Protein AF-A0A953LEK8-F1 (afdb_monomer_lite)

Organism: Symbiobacterium thermophilum (NCBI:txid2734)

InterPro domains:
  IPR005331 Sulfotransferase [PF03567] (17-207)
  IPR018011 Carbohydrate sulfotransferase 8-10 [PTHR12137] (43-211)
  IPR027417 P-loop containing nucleoside triphosphate hydrolase [G3DSA:3.40.50.300] (16-239)
  IPR029063 S-adenosyl-L-methionine-dependent methyltransferase superfamily [SSF53335] (247-325)
  IPR054601 C2185-like, N-terminal [PF22674] (252-333)

Radius of gyration: 21.5 Å; chains: 1; bounding box: 56×48×61 Å

pLDDT: mean 81.31, std 17.83, range [26.91, 98.38]

Sequence (347 aa):
MVIKMEKSVYRNDEFFKHKIIFIHVPKVAGRAMLKSLNIEEVGHNHLFIYELEDRRKFQEFFKIGFVRNPWDRLVSAFFYLKSGGMKNKYDLYIQDKLSSFNSFTEFVYCLGSNKQFRKEMIKEIHFKPQYLWMMNSNGEIEMDYIGYFENLEEGFKILKEKLKKPNAELIKFNQSEHKPFWEYYDKKMVDIVREIYATDIELFKYEFPANNKFIKDISKQNKDIEVNYKKLNVAENFINEFLMQSIQERPIYIWGTGIGGKVTFNLLRNKSVKILGFIDNDSNKWGSLFCGYKVFPPRILKNYYNTKPYVIIGSMYYEEISIQLKNLGLNEKEDYCVNFLFIGNVL

Structure (mmCIF, N/CA/C/O backbone):
data_AF-A0A953LEK8-F1
#
_entry.id   AF-A0A953LEK8-F1
#
loop_
_atom_site.group_PDB
_atom_site.id
_atom_site.type_symbol
_atom_site.label_atom_id
_atom_site.label_alt_id
_atom_site.label_comp_id
_atom_site.label_asym_id
_atom_site.label_entity_id
_atom_site.label_seq_id
_atom_site.pdbx_PDB_ins_code
_atom_site.Cartn_x
_atom_site.Cartn_y
_atom_site.Cartn_z
_atom_site.occupancy
_atom_site.B_iso_or_equiv
_atom_site.auth_seq_id
_atom_site.auth_comp_id
_atom_site.auth_asym_id
_atom_site.auth_atom_id
_atom_site.pdbx_PDB_model_num
ATOM 1 N N . MET A 1 1 ? -26.578 -5.318 -5.380 1.00 33.47 1 MET A N 1
ATOM 2 C CA . MET A 1 1 ? -26.126 -4.063 -6.015 1.00 33.47 1 MET A CA 1
ATOM 3 C C . MET A 1 1 ? -25.139 -4.446 -7.108 1.00 33.47 1 MET A C 1
ATOM 5 O O . MET A 1 1 ? -24.085 -4.975 -6.786 1.00 33.47 1 MET A O 1
ATOM 9 N N . VAL A 1 2 ? -25.526 -4.318 -8.379 1.00 29.89 2 VAL A N 1
ATOM 10 C CA . VAL A 1 2 ? -24.670 -4.669 -9.524 1.00 29.89 2 VAL A CA 1
ATOM 11 C C . VAL A 1 2 ? -23.592 -3.592 -9.630 1.00 29.89 2 VAL A C 1
ATOM 13 O O . VAL A 1 2 ? -23.879 -2.464 -10.024 1.00 29.89 2 VAL A O 1
ATOM 16 N N . ILE A 1 3 ? -22.367 -3.898 -9.205 1.00 38.44 3 ILE A N 1
ATOM 17 C CA . ILE A 1 3 ? -21.219 -3.029 -9.477 1.00 38.44 3 ILE A CA 1
ATOM 18 C C . ILE A 1 3 ? -21.043 -3.046 -10.999 1.00 38.44 3 ILE A C 1
ATOM 20 O O . ILE A 1 3 ? -20.804 -4.104 -11.577 1.00 38.44 3 ILE A O 1
ATOM 24 N N . LYS A 1 4 ?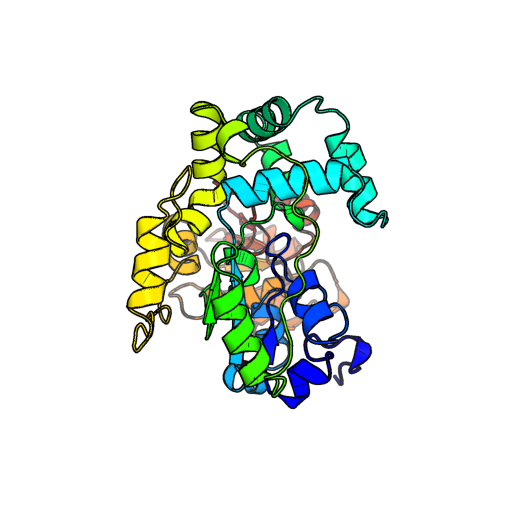 -21.221 -1.897 -11.667 1.00 41.97 4 LYS A N 1
ATOM 25 C CA . LYS A 1 4 ? -20.870 -1.756 -13.090 1.00 41.97 4 LYS A CA 1
ATOM 26 C C . LYS A 1 4 ? -19.421 -2.223 -13.272 1.00 41.97 4 LYS A C 1
ATOM 28 O O . LYS A 1 4 ? -18.557 -1.744 -12.537 1.00 41.97 4 LYS A O 1
ATOM 33 N N . MET A 1 5 ? -19.161 -3.113 -14.238 1.00 54.72 5 MET A N 1
ATOM 34 C CA . MET A 1 5 ? -17.825 -3.682 -14.505 1.00 54.72 5 MET A CA 1
ATOM 35 C C . MET A 1 5 ? -16.719 -2.616 -14.569 1.00 54.72 5 MET A C 1
ATOM 37 O O . MET A 1 5 ? -15.630 -2.856 -14.071 1.00 54.72 5 MET A O 1
ATOM 41 N N . GLU A 1 6 ? -17.011 -1.404 -15.047 1.00 53.91 6 GLU A N 1
ATOM 42 C CA . GLU A 1 6 ? -16.066 -0.273 -15.104 1.00 53.91 6 GLU A CA 1
ATOM 43 C C . GLU A 1 6 ? -15.413 0.098 -13.752 1.00 53.91 6 GLU A C 1
ATOM 45 O O . GLU A 1 6 ? -14.285 0.605 -13.717 1.00 53.91 6 GLU A O 1
ATOM 50 N N . LYS A 1 7 ? -16.099 -0.159 -12.627 1.00 70.69 7 LYS A N 1
ATOM 51 C CA . LYS A 1 7 ? -15.627 0.151 -11.262 1.00 70.69 7 LYS A CA 1
ATOM 52 C C . LYS A 1 7 ? -15.137 -1.070 -10.477 1.00 70.69 7 LYS A C 1
ATOM 54 O O . LYS A 1 7 ? -14.686 -0.900 -9.349 1.00 70.69 7 LYS A O 1
ATOM 59 N N . SER A 1 8 ? -15.244 -2.270 -11.044 1.00 84.31 8 SER A N 1
ATOM 60 C CA . SER A 1 8 ? -14.821 -3.518 -10.401 1.00 84.31 8 SER A CA 1
ATOM 61 C C . SER A 1 8 ? -13.296 -3.611 -10.325 1.00 84.31 8 SER A C 1
ATOM 63 O O . SER A 1 8 ? -12.603 -3.216 -11.267 1.00 84.31 8 SER A O 1
ATOM 65 N N . VAL A 1 9 ? -12.746 -4.191 -9.253 1.00 85.62 9 VAL A N 1
ATOM 66 C CA . VAL A 1 9 ? -11.312 -4.540 -9.236 1.00 85.62 9 VAL A CA 1
ATOM 67 C C . VAL A 1 9 ? -10.969 -5.702 -10.174 1.00 85.62 9 VAL A C 1
ATOM 69 O O . VAL A 1 9 ? -9.821 -5.832 -10.587 1.00 85.62 9 VAL A O 1
ATOM 72 N N . TYR A 1 10 ? -11.963 -6.481 -10.604 1.00 91.50 10 TYR A N 1
ATOM 73 C CA . TYR A 1 10 ? -11.830 -7.569 -11.580 1.00 91.50 10 TYR A CA 1
ATOM 74 C C . TYR A 1 10 ? -12.023 -7.116 -13.041 1.00 91.50 10 TYR A C 1
ATOM 76 O O . TYR A 1 10 ? -12.210 -7.950 -13.920 1.00 91.50 10 TYR A O 1
ATOM 84 N N . ARG A 1 11 ? -11.994 -5.807 -13.317 1.00 88.06 11 ARG A N 1
ATOM 85 C CA . ARG A 1 11 ? -12.318 -5.229 -14.636 1.00 88.06 11 ARG A CA 1
ATOM 86 C C . ARG A 1 11 ? -11.305 -5.475 -15.759 1.00 88.06 11 ARG A C 1
ATOM 88 O O . ARG A 1 11 ? -11.597 -5.139 -16.895 1.00 88.06 11 ARG A O 1
ATOM 95 N N . ASN A 1 12 ? -10.097 -5.954 -15.456 1.00 93.06 12 ASN A N 1
ATOM 96 C CA . ASN A 1 12 ? -9.096 -6.210 -16.492 1.00 93.06 12 ASN A CA 1
ATOM 97 C C . ASN A 1 12 ? -9.404 -7.544 -17.184 1.00 93.06 12 ASN A C 1
ATOM 99 O O . ASN A 1 12 ? -9.275 -8.599 -16.561 1.00 93.06 12 ASN A O 1
ATOM 103 N N . ASP A 1 13 ? -9.782 -7.486 -18.460 1.00 92.31 13 ASP A N 1
ATOM 104 C CA . ASP A 1 13 ? -10.269 -8.648 -19.210 1.00 92.31 13 ASP A CA 1
ATOM 105 C C . ASP A 1 13 ? -9.246 -9.785 -19.297 1.00 92.31 13 ASP A C 1
ATOM 107 O O . ASP A 1 13 ? -9.599 -10.950 -19.116 1.00 92.31 13 ASP A O 1
ATOM 111 N N . GLU A 1 14 ? -7.967 -9.468 -19.517 1.00 95.44 14 GLU A N 1
ATOM 112 C CA . GLU A 1 14 ? -6.912 -10.480 -19.643 1.00 95.44 14 GLU A CA 1
ATOM 113 C C . GLU A 1 14 ? -6.687 -11.227 -18.325 1.00 95.44 14 GLU A C 1
ATOM 115 O O . GLU A 1 14 ? -6.597 -12.459 -18.322 1.00 95.44 14 GLU A O 1
ATOM 120 N N . PHE A 1 15 ? -6.657 -10.513 -17.197 1.00 96.75 15 PHE A N 1
ATOM 121 C CA . PHE A 1 15 ? -6.557 -11.140 -15.880 1.00 96.75 15 PHE A CA 1
ATOM 122 C C . PHE A 1 15 ? -7.826 -11.902 -15.506 1.00 96.75 15 PHE A C 1
ATOM 124 O O . PHE A 1 15 ? -7.738 -13.032 -15.025 1.00 96.75 15 PHE A O 1
ATOM 131 N N . PHE A 1 16 ? -9.004 -11.342 -15.781 1.00 96.06 16 PHE A N 1
ATOM 132 C CA . PHE A 1 16 ? -10.275 -11.994 -15.484 1.00 96.06 16 PHE A CA 1
ATOM 133 C C . PHE A 1 16 ? -10.442 -13.306 -16.258 1.00 96.06 16 PHE A C 1
ATOM 135 O O . PHE A 1 16 ? -10.732 -14.347 -15.665 1.00 96.06 16 PHE A O 1
ATOM 142 N N . LYS A 1 17 ? -10.182 -13.279 -17.570 1.00 96.62 17 LYS A N 1
ATOM 143 C CA . LYS A 1 17 ? -10.248 -14.440 -18.469 1.00 96.62 17 LYS A CA 1
ATOM 144 C C . LYS A 1 17 ? -9.362 -15.594 -18.003 1.00 96.62 17 LYS A C 1
ATOM 146 O O . LYS A 1 17 ? -9.749 -16.754 -18.132 1.00 96.62 17 LYS A O 1
ATOM 151 N N . HIS A 1 18 ? -8.188 -15.280 -17.460 1.00 97.62 18 HIS A N 1
ATOM 152 C CA . HIS A 1 18 ? -7.230 -16.274 -16.972 1.00 97.62 18 HIS A CA 1
ATOM 153 C C . HIS A 1 18 ? -7.337 -16.539 -15.464 1.00 97.62 18 HIS A C 1
ATOM 155 O O . HIS A 1 18 ? -6.534 -17.305 -14.935 1.00 97.62 18 HIS A O 1
ATOM 161 N N . LYS A 1 19 ? -8.339 -15.958 -14.787 1.00 97.94 19 LYS A N 1
ATOM 162 C CA . LYS A 1 19 ? -8.571 -16.080 -13.340 1.00 97.94 19 LYS A CA 1
ATOM 163 C C . LYS A 1 19 ? -7.337 -15.690 -12.522 1.00 97.94 19 LYS A C 1
ATOM 165 O O . LYS A 1 19 ? -6.866 -16.455 -11.685 1.00 97.94 19 LYS A O 1
ATOM 170 N N . ILE A 1 20 ? -6.795 -14.507 -12.792 1.00 97.94 20 ILE A N 1
ATOM 171 C CA . ILE A 1 20 ? -5.605 -13.961 -12.135 1.00 97.94 20 ILE A CA 1
ATOM 172 C C . ILE A 1 20 ? -5.989 -12.716 -11.334 1.00 97.94 20 ILE A C 1
ATOM 174 O O . ILE A 1 20 ? -6.728 -11.857 -11.811 1.00 97.94 20 ILE A O 1
ATOM 178 N N . ILE A 1 21 ? -5.450 -12.595 -10.124 1.00 97.44 21 ILE A N 1
ATOM 179 C CA . ILE A 1 21 ? -5.388 -11.347 -9.363 1.00 97.44 21 ILE A CA 1
ATOM 180 C C . ILE A 1 21 ? -3.933 -10.883 -9.398 1.00 97.44 21 ILE A C 1
ATOM 182 O O . ILE A 1 21 ? -3.062 -11.508 -8.798 1.00 97.44 21 ILE A O 1
ATOM 186 N N . PHE A 1 22 ? -3.667 -9.788 -10.107 1.00 97.12 22 PHE A N 1
ATOM 187 C CA . PHE A 1 22 ? -2.345 -9.167 -10.146 1.00 97.12 22 PHE A CA 1
ATOM 188 C C . PHE A 1 22 ? -2.290 -7.986 -9.168 1.00 97.12 22 PHE A C 1
ATOM 190 O O . PHE A 1 22 ? -2.945 -6.960 -9.376 1.00 97.12 22 PHE A O 1
ATOM 197 N N . ILE A 1 23 ? -1.504 -8.120 -8.099 1.00 95.94 23 ILE A N 1
ATOM 198 C CA . ILE A 1 23 ? -1.273 -7.049 -7.123 1.00 95.94 23 ILE A CA 1
ATOM 199 C C . ILE A 1 23 ? -0.122 -6.170 -7.609 1.00 95.94 23 ILE A C 1
ATOM 201 O O . ILE A 1 23 ? 1.058 -6.502 -7.481 1.00 95.94 23 ILE A O 1
ATOM 205 N N . HIS A 1 24 ? -0.481 -5.019 -8.178 1.00 94.19 24 HIS A N 1
ATOM 206 C CA . HIS A 1 24 ? 0.471 -4.053 -8.714 1.00 94.19 24 HIS A CA 1
ATOM 207 C C . HIS A 1 24 ? 1.074 -3.198 -7.591 1.00 94.19 24 HIS A C 1
ATOM 209 O O . HIS A 1 24 ? 0.601 -2.094 -7.319 1.00 94.19 24 HIS A O 1
ATOM 215 N N . VAL A 1 25 ? 2.135 -3.682 -6.944 1.00 94.94 25 VAL A N 1
ATOM 216 C CA . VAL A 1 25 ? 2.905 -2.876 -5.983 1.00 94.94 25 VAL A CA 1
ATOM 217 C C . VAL A 1 25 ? 3.701 -1.793 -6.733 1.00 94.94 25 VAL A C 1
ATOM 219 O O . VAL A 1 25 ? 4.341 -2.085 -7.743 1.00 94.94 25 VAL A O 1
ATOM 222 N N . PRO A 1 26 ? 3.693 -0.523 -6.294 1.00 93.56 26 PRO A N 1
ATOM 223 C CA . PRO A 1 26 ? 4.496 0.522 -6.925 1.00 93.56 26 PRO A CA 1
ATOM 224 C C . PRO A 1 26 ? 6.003 0.241 -6.869 1.00 93.56 26 PRO A C 1
ATOM 226 O O . PRO A 1 26 ? 6.529 -0.217 -5.853 1.00 93.56 26 PRO A O 1
ATOM 229 N N . LYS A 1 27 ? 6.707 0.622 -7.947 1.00 93.44 27 LYS A N 1
ATOM 230 C CA . LYS A 1 27 ? 8.182 0.610 -8.076 1.00 93.44 27 LYS A CA 1
ATOM 231 C C . LYS A 1 27 ? 8.849 -0.775 -8.157 1.00 93.44 27 LYS A C 1
ATOM 233 O O . LYS A 1 27 ? 10.069 -0.861 -8.034 1.00 93.44 27 LYS A O 1
ATOM 238 N N . VAL A 1 28 ? 8.078 -1.812 -8.493 1.00 92.31 28 VAL A N 1
ATOM 239 C CA . VAL A 1 28 ? 8.550 -3.201 -8.713 1.00 92.31 28 VAL A CA 1
ATOM 240 C C . VAL A 1 28 ? 8.538 -3.627 -10.196 1.00 92.31 28 VAL A C 1
ATOM 242 O O . VAL A 1 28 ? 8.438 -4.802 -10.516 1.00 92.31 28 VAL A O 1
ATOM 245 N N . ALA A 1 29 ? 8.584 -2.666 -11.126 1.00 90.00 29 ALA A N 1
ATOM 246 C CA . ALA A 1 29 ? 8.485 -2.885 -12.581 1.00 90.00 29 ALA A CA 1
ATOM 247 C C . ALA A 1 29 ? 7.171 -3.514 -13.097 1.00 90.00 29 ALA A C 1
ATOM 249 O O . ALA A 1 29 ? 7.128 -4.035 -14.211 1.00 90.00 29 ALA A O 1
ATOM 250 N N . GLY A 1 30 ? 6.060 -3.375 -12.365 1.00 91.06 30 GLY A N 1
ATOM 251 C CA . GLY A 1 30 ? 4.742 -3.838 -12.824 1.00 91.06 30 GLY A CA 1
ATOM 252 C C . GLY A 1 30 ? 4.349 -3.304 -14.206 1.00 91.06 30 GLY A C 1
ATOM 253 O O . GLY A 1 30 ? 4.007 -4.082 -15.090 1.00 91.06 30 GLY A O 1
ATOM 254 N N . ARG A 1 31 ? 4.517 -1.997 -14.453 1.00 90.44 31 ARG A N 1
ATOM 255 C CA . ARG A 1 31 ? 4.267 -1.385 -15.777 1.00 90.44 31 ARG A CA 1
ATOM 256 C C . ARG A 1 31 ? 5.088 -2.026 -16.900 1.00 90.44 31 ARG A C 1
ATOM 258 O O . ARG A 1 31 ? 4.589 -2.165 -18.013 1.00 90.44 31 ARG A O 1
ATOM 265 N N . ALA A 1 32 ? 6.329 -2.429 -16.612 1.00 91.69 32 ALA A N 1
ATOM 266 C CA . ALA A 1 32 ? 7.189 -3.090 -17.587 1.00 91.69 32 ALA A CA 1
ATOM 267 C C . ALA A 1 32 ? 6.644 -4.452 -17.995 1.00 91.69 32 ALA A C 1
ATOM 269 O O . ALA A 1 32 ? 6.525 -4.743 -19.187 1.00 91.69 32 ALA A O 1
ATOM 270 N N . MET A 1 33 ? 6.242 -5.244 -17.004 1.00 94.12 33 MET A N 1
ATOM 271 C CA . MET A 1 33 ? 5.626 -6.546 -17.227 1.00 94.12 33 MET A CA 1
ATOM 272 C C . MET A 1 33 ? 4.303 -6.418 -17.989 1.00 94.12 33 MET A C 1
ATOM 274 O O . MET A 1 33 ? 4.121 -7.098 -18.995 1.00 94.12 33 MET A O 1
ATOM 278 N N . LEU A 1 34 ? 3.415 -5.504 -17.579 1.00 94.56 34 LEU A N 1
ATOM 279 C CA . LEU A 1 34 ? 2.124 -5.289 -18.250 1.00 94.56 34 LEU A CA 1
ATOM 280 C C . LEU A 1 34 ? 2.303 -4.889 -19.719 1.00 94.56 34 LEU A C 1
ATOM 282 O O . LEU A 1 34 ? 1.693 -5.494 -20.600 1.00 94.56 34 LEU A O 1
ATOM 286 N N . LYS A 1 35 ? 3.209 -3.944 -20.001 1.00 93.88 35 LYS A N 1
ATOM 287 C CA . LYS A 1 35 ? 3.513 -3.525 -21.374 1.00 93.88 35 LYS A CA 1
ATOM 288 C C . LYS A 1 35 ? 4.116 -4.665 -22.204 1.00 93.88 35 LYS A C 1
ATOM 290 O O . LYS A 1 35 ? 3.722 -4.835 -23.352 1.00 93.88 35 LYS A O 1
ATOM 295 N N . SER A 1 36 ? 5.002 -5.477 -21.621 1.00 94.75 36 SER A N 1
ATOM 296 C CA . SER A 1 36 ? 5.571 -6.673 -22.278 1.00 94.75 36 SER A CA 1
ATOM 297 C C . SER A 1 36 ? 4.509 -7.710 -22.659 1.00 94.75 36 SER A C 1
ATOM 299 O O . SER A 1 36 ? 4.665 -8.443 -23.629 1.00 94.75 36 SER A O 1
ATOM 301 N N . LEU A 1 37 ? 3.422 -7.778 -21.888 1.00 95.19 37 LEU A N 1
ATOM 302 C CA . LEU A 1 37 ? 2.313 -8.716 -22.084 1.00 95.19 37 LEU A CA 1
ATOM 303 C C . LEU A 1 37 ? 1.177 -8.134 -22.938 1.00 95.19 37 LEU A C 1
ATOM 305 O O . LEU A 1 37 ? 0.185 -8.828 -23.187 1.00 95.19 37 LEU A O 1
ATOM 309 N N . ASN A 1 38 ? 1.325 -6.881 -23.384 1.00 94.75 38 ASN A N 1
ATOM 310 C CA . ASN A 1 38 ? 0.284 -6.103 -24.048 1.00 94.75 38 ASN A CA 1
ATOM 311 C C . ASN A 1 38 ? -1.025 -6.077 -23.235 1.00 94.75 38 ASN A C 1
ATOM 313 O O . ASN A 1 38 ? -2.103 -6.354 -23.757 1.00 94.75 38 ASN A O 1
ATOM 317 N N . ILE A 1 39 ? -0.906 -5.825 -21.928 1.00 94.44 39 ILE A N 1
ATOM 318 C CA . ILE A 1 39 ? -2.029 -5.673 -21.000 1.00 94.44 39 ILE A CA 1
ATOM 319 C C . ILE A 1 39 ? -2.115 -4.204 -20.597 1.00 94.44 39 ILE A C 1
ATOM 321 O O . ILE A 1 39 ? -1.101 -3.584 -20.266 1.00 94.44 39 ILE A O 1
ATOM 325 N N . GLU A 1 40 ? -3.329 -3.656 -20.616 1.00 90.31 40 GLU A N 1
ATOM 326 C CA . GLU A 1 40 ? -3.586 -2.294 -20.153 1.00 90.31 40 GLU A CA 1
ATOM 327 C C . GLU A 1 40 ? -3.131 -2.089 -18.707 1.00 90.31 40 GLU A C 1
ATOM 329 O O . GLU A 1 40 ? -3.165 -2.995 -17.868 1.00 90.31 40 GLU A O 1
ATOM 334 N N . GLU A 1 41 ? -2.704 -0.868 -18.404 1.00 83.75 41 GLU A N 1
ATOM 335 C CA . GLU A 1 41 ? -2.199 -0.550 -17.081 1.00 83.75 41 GLU A CA 1
ATOM 336 C C . GLU A 1 41 ? -3.282 -0.720 -16.010 1.00 83.75 41 GLU A C 1
ATOM 338 O O . GLU A 1 41 ? -4.393 -0.197 -16.111 1.00 83.75 41 GLU A O 1
ATOM 343 N N . VAL A 1 42 ? -2.933 -1.437 -14.942 1.00 85.50 42 VAL A N 1
ATOM 344 C CA . VAL A 1 42 ? -3.805 -1.616 -13.784 1.00 85.50 42 VAL A CA 1
ATOM 345 C C . VAL A 1 42 ? -3.421 -0.667 -12.653 1.00 85.50 42 VAL A C 1
ATOM 347 O O . VAL A 1 42 ? -2.245 -0.379 -12.423 1.00 85.50 42 VAL A O 1
ATOM 350 N N . GLY A 1 43 ? -4.428 -0.195 -11.919 1.00 84.56 43 GLY A N 1
ATOM 351 C CA . GLY A 1 43 ? -4.221 0.624 -10.728 1.00 84.56 43 GLY A CA 1
ATOM 352 C C . GLY A 1 43 ? -3.607 -0.157 -9.561 1.00 84.56 43 GLY A C 1
ATOM 353 O O . GLY A 1 43 ? -3.498 -1.383 -9.584 1.00 84.56 43 GLY A O 1
ATOM 354 N N . HIS A 1 44 ? -3.242 0.571 -8.507 1.00 87.88 44 HIS A N 1
ATOM 355 C CA . HIS A 1 44 ? -2.695 0.007 -7.274 1.00 87.88 44 HIS A CA 1
ATOM 356 C C . HIS A 1 44 ? -3.833 -0.369 -6.315 1.00 87.88 44 HIS A C 1
ATOM 358 O O . HIS A 1 44 ? -4.273 0.447 -5.507 1.00 87.88 44 HIS A O 1
ATOM 364 N N . ASN A 1 45 ? -4.340 -1.597 -6.436 1.00 85.81 45 ASN A N 1
ATOM 365 C CA . ASN A 1 45 ? -5.393 -2.129 -5.568 1.00 85.81 45 ASN A CA 1
ATOM 366 C C . ASN A 1 45 ? -4.804 -3.047 -4.493 1.00 85.81 45 ASN A C 1
ATOM 368 O O . ASN A 1 45 ? -3.930 -3.863 -4.776 1.00 85.81 45 ASN A O 1
ATOM 372 N N . HIS A 1 46 ? -5.326 -2.940 -3.272 1.00 83.56 46 HIS A N 1
ATOM 373 C CA . HIS A 1 46 ? -4.999 -3.863 -2.189 1.00 83.56 46 HIS A CA 1
ATOM 374 C C . HIS A 1 46 ? -5.711 -5.212 -2.378 1.00 83.56 46 HIS A C 1
ATOM 376 O O . HIS A 1 46 ? -6.868 -5.245 -2.807 1.00 83.56 46 HIS A O 1
ATOM 382 N N . LEU A 1 47 ? -5.054 -6.310 -1.994 1.00 87.75 47 LEU A N 1
ATOM 383 C CA . LEU A 1 47 ? -5.579 -7.671 -2.119 1.00 87.75 47 LEU A CA 1
ATOM 384 C C . LEU A 1 47 ? -6.945 -7.843 -1.436 1.00 87.75 47 LEU A C 1
ATOM 386 O O . LEU A 1 47 ? -7.869 -8.377 -2.050 1.00 87.75 47 LEU A O 1
ATOM 390 N N . PHE A 1 48 ? -7.119 -7.325 -0.217 1.00 78.06 48 PHE A N 1
ATOM 391 C CA . PHE A 1 48 ? -8.394 -7.418 0.502 1.00 78.06 48 PHE A CA 1
ATOM 392 C C . PHE A 1 48 ? -9.583 -6.813 -0.263 1.00 78.06 48 PHE A C 1
ATOM 394 O O . PHE A 1 48 ? -10.716 -7.227 -0.041 1.00 78.06 48 PHE A O 1
ATOM 401 N N . ILE A 1 49 ? -9.372 -5.860 -1.182 1.00 78.38 49 ILE A N 1
ATOM 402 C CA . ILE A 1 49 ? -10.471 -5.292 -1.979 1.00 78.38 49 ILE A CA 1
ATOM 403 C C . ILE A 1 49 ? -11.073 -6.363 -2.900 1.00 78.38 49 ILE A C 1
ATOM 405 O O . ILE A 1 49 ? -12.294 -6.439 -3.022 1.00 78.38 49 ILE A O 1
ATOM 409 N N . TYR A 1 50 ? -10.238 -7.233 -3.478 1.00 88.44 50 TYR A N 1
ATOM 410 C CA . TYR A 1 50 ? -10.688 -8.358 -4.304 1.00 88.44 50 TYR A CA 1
ATOM 411 C C . TYR A 1 50 ? -11.517 -9.359 -3.491 1.00 88.44 50 TYR A C 1
ATOM 413 O O . TYR A 1 50 ? -12.556 -9.822 -3.968 1.00 88.44 50 TYR A O 1
ATOM 421 N N . GLU A 1 51 ? -11.100 -9.649 -2.254 1.00 85.31 51 GLU A N 1
ATOM 422 C CA . GLU A 1 51 ? -11.841 -10.521 -1.333 1.00 85.31 51 GLU A CA 1
ATOM 423 C C . GLU A 1 51 ? -13.206 -9.931 -0.958 1.00 85.31 51 GLU A C 1
ATOM 425 O O . GLU A 1 51 ? -14.222 -10.632 -0.942 1.00 85.31 51 GLU A O 1
ATOM 430 N N . LEU A 1 52 ? -13.239 -8.630 -0.657 1.00 74.25 52 LEU A N 1
ATOM 431 C CA . LEU A 1 52 ? -14.456 -7.943 -0.236 1.00 74.25 52 LEU A CA 1
ATOM 432 C C . LEU A 1 52 ? -15.472 -7.775 -1.362 1.00 74.25 52 LEU A C 1
ATOM 434 O O . LEU A 1 52 ? -16.671 -7.756 -1.063 1.00 74.25 52 LEU A O 1
ATOM 438 N N . GLU A 1 53 ? -15.001 -7.613 -2.600 1.00 81.25 53 GLU A N 1
ATOM 439 C CA . GLU A 1 53 ? -15.853 -7.487 -3.778 1.00 81.25 53 GLU A CA 1
ATOM 440 C C . GLU A 1 53 ? -16.475 -8.835 -4.169 1.00 81.25 53 GLU A C 1
ATOM 442 O O . GLU A 1 53 ? -17.687 -8.907 -4.374 1.00 81.25 53 GLU A O 1
ATOM 447 N N . ASP A 1 54 ? -15.680 -9.911 -4.232 1.00 84.62 54 ASP A N 1
ATOM 448 C CA . ASP A 1 54 ? -16.171 -11.249 -4.583 1.00 84.62 54 ASP A CA 1
ATOM 449 C C . ASP A 1 54 ? -15.299 -12.352 -3.963 1.00 84.62 54 ASP A C 1
ATOM 451 O O . ASP A 1 54 ? -14.271 -12.754 -4.513 1.00 84.62 54 ASP A O 1
ATOM 455 N N . ARG A 1 55 ? -15.746 -12.887 -2.820 1.00 85.81 55 ARG A N 1
ATOM 456 C CA . ARG A 1 55 ? -15.022 -13.931 -2.080 1.00 85.81 55 ARG A CA 1
ATOM 457 C C . ARG A 1 55 ? -14.864 -15.232 -2.873 1.00 85.81 55 ARG A C 1
ATOM 459 O O . ARG A 1 55 ? -13.884 -15.943 -2.672 1.00 85.81 55 ARG A O 1
ATOM 466 N N . ARG A 1 56 ? -15.809 -15.558 -3.763 1.00 92.75 56 ARG A N 1
ATOM 467 C CA . ARG A 1 56 ? -15.747 -16.793 -4.559 1.00 92.75 56 ARG A CA 1
ATOM 468 C C . ARG A 1 56 ? -14.651 -16.678 -5.613 1.00 92.75 56 ARG A C 1
ATOM 470 O O . ARG A 1 56 ? -13.806 -17.563 -5.692 1.00 92.75 56 ARG A O 1
ATOM 477 N N . LYS A 1 57 ? -14.629 -15.572 -6.369 1.00 95.81 57 LYS A N 1
ATOM 478 C CA . LYS A 1 57 ? -13.543 -15.292 -7.324 1.00 95.81 57 LYS A CA 1
ATOM 479 C C . LYS A 1 57 ? -12.202 -15.181 -6.618 1.00 95.81 57 LYS A C 1
ATOM 481 O O . LYS A 1 57 ? -11.234 -15.750 -7.095 1.00 95.81 57 LYS A O 1
ATOM 486 N N . PHE A 1 58 ? -12.159 -14.510 -5.469 1.00 93.94 58 PHE A N 1
ATOM 487 C CA . PHE A 1 58 ? -10.942 -14.375 -4.679 1.00 93.94 58 PHE A CA 1
ATOM 488 C C . PHE A 1 58 ? -10.318 -15.732 -4.333 1.00 93.94 58 PHE A C 1
ATOM 490 O O . PHE A 1 58 ? -9.124 -15.919 -4.527 1.00 93.94 58 PHE A O 1
ATOM 497 N N . GLN A 1 59 ? -11.121 -16.697 -3.882 1.00 93.38 59 GLN A N 1
ATOM 498 C CA . GLN A 1 59 ? -10.634 -18.044 -3.568 1.00 93.38 59 GLN A CA 1
ATOM 499 C C . GLN A 1 59 ? -10.235 -18.844 -4.819 1.00 93.38 59 GLN A C 1
ATOM 501 O O . GLN A 1 59 ? -9.312 -19.647 -4.766 1.00 93.38 59 GLN A O 1
ATOM 506 N N . GLU A 1 60 ? -10.901 -18.609 -5.950 1.00 96.44 60 GLU A N 1
ATOM 507 C CA . GLU A 1 60 ? -10.660 -19.327 -7.207 1.00 96.44 60 GLU A CA 1
ATOM 508 C C . GLU A 1 60 ? -9.463 -18.784 -8.014 1.00 96.44 60 GLU A C 1
ATOM 510 O O . GLU A 1 60 ? -8.811 -19.537 -8.735 1.00 96.44 60 GLU A O 1
ATOM 515 N N . PHE A 1 61 ? -9.198 -17.477 -7.949 1.00 97.81 61 PHE A N 1
ATOM 516 C CA . PHE A 1 61 ? -8.225 -16.809 -8.812 1.00 97.81 61 PHE A CA 1
ATOM 517 C C . PHE A 1 61 ? -6.804 -16.947 -8.256 1.00 97.81 61 PHE A C 1
ATOM 519 O O . PHE A 1 61 ? -6.576 -16.806 -7.053 1.00 97.81 61 PHE A O 1
ATOM 526 N N . PHE A 1 62 ? -5.843 -17.147 -9.158 1.00 97.00 62 PHE A N 1
ATOM 527 C CA . PHE A 1 62 ? -4.415 -17.184 -8.856 1.00 97.00 62 PHE A CA 1
ATOM 528 C C . PHE A 1 62 ? -3.891 -15.773 -8.559 1.00 97.00 62 PHE A C 1
ATOM 530 O O . PHE A 1 62 ? -3.992 -14.877 -9.399 1.00 97.00 62 PHE A O 1
ATOM 537 N N . LYS A 1 63 ? -3.324 -15.567 -7.375 1.00 96.69 63 LYS A N 1
ATOM 538 C CA . LYS A 1 63 ? -2.876 -14.275 -6.850 1.00 96.69 63 LYS A CA 1
ATOM 539 C C . LYS A 1 63 ? -1.372 -14.150 -7.014 1.00 96.69 63 LYS A C 1
ATOM 541 O O . LYS A 1 63 ? -0.606 -14.909 -6.427 1.00 96.69 63 LYS A O 1
ATOM 546 N N . ILE A 1 64 ? -0.948 -13.159 -7.782 1.00 96.06 64 ILE A N 1
ATOM 547 C CA . ILE A 1 64 ? 0.458 -12.894 -8.064 1.00 96.06 64 ILE A CA 1
ATOM 548 C C . ILE A 1 64 ? 0.791 -11.429 -7.802 1.00 96.06 64 ILE A C 1
ATOM 550 O O . ILE A 1 64 ? 0.051 -10.522 -8.181 1.00 96.06 64 ILE A O 1
ATOM 554 N N . GLY A 1 65 ? 1.913 -11.194 -7.135 1.00 95.56 65 GLY A N 1
ATOM 555 C CA . GLY A 1 65 ? 2.439 -9.867 -6.846 1.00 95.56 65 GLY A CA 1
ATOM 556 C C . GLY A 1 65 ? 3.958 -9.885 -6.874 1.00 95.56 65 GLY A C 1
ATOM 557 O O . GLY A 1 65 ? 4.574 -10.944 -6.955 1.00 95.56 65 GLY A O 1
ATOM 558 N N . PHE A 1 66 ? 4.562 -8.704 -6.833 1.00 94.88 66 PHE A N 1
ATOM 559 C CA . PHE A 1 66 ? 6.011 -8.555 -6.864 1.00 94.88 66 PHE A CA 1
ATOM 560 C C . PHE A 1 66 ? 6.458 -7.586 -5.776 1.00 94.88 66 PHE A C 1
ATOM 562 O O . PHE A 1 66 ? 5.762 -6.611 -5.489 1.00 94.88 66 PHE A O 1
ATOM 569 N N . VAL A 1 67 ? 7.617 -7.860 -5.191 1.00 95.06 67 VAL A N 1
ATOM 570 C CA . VAL A 1 67 ? 8.280 -7.036 -4.178 1.00 95.06 67 VAL A CA 1
ATOM 571 C C . VAL A 1 67 ? 9.669 -6.629 -4.659 1.00 95.06 67 VAL A C 1
ATOM 573 O O . VAL A 1 67 ? 10.223 -7.229 -5.573 1.00 95.06 67 VAL A O 1
ATOM 576 N N . ARG A 1 68 ? 10.229 -5.592 -4.046 1.00 94.00 68 ARG A N 1
ATOM 577 C CA . ARG A 1 68 ? 11.588 -5.095 -4.275 1.00 94.00 68 ARG A CA 1
ATOM 578 C C . ARG A 1 68 ? 12.259 -4.799 -2.946 1.00 94.00 68 ARG A C 1
ATOM 580 O O . ARG A 1 68 ? 11.574 -4.428 -1.992 1.00 94.00 68 ARG A O 1
ATOM 587 N N . ASN A 1 69 ? 13.578 -4.895 -2.886 1.00 94.50 69 ASN A N 1
ATOM 588 C CA . ASN A 1 69 ? 14.365 -4.499 -1.730 1.00 94.50 69 ASN A CA 1
ATOM 589 C C . ASN A 1 69 ? 13.915 -3.109 -1.213 1.00 94.50 69 ASN A C 1
ATOM 591 O O . ASN A 1 69 ? 13.909 -2.153 -1.994 1.00 94.50 69 ASN A O 1
ATOM 595 N N . PRO A 1 70 ? 13.506 -2.963 0.066 1.00 95.44 70 PRO A N 1
ATOM 596 C CA . PRO A 1 70 ? 12.924 -1.716 0.569 1.00 95.44 70 PRO A CA 1
ATOM 597 C C . PRO A 1 70 ? 13.836 -0.491 0.450 1.00 95.44 70 PRO A C 1
ATOM 599 O O . PRO A 1 70 ? 13.343 0.605 0.178 1.00 95.44 70 PRO A O 1
ATOM 602 N N . TRP A 1 71 ? 15.154 -0.667 0.589 1.00 96.81 71 TRP A N 1
ATOM 603 C CA . TRP A 1 71 ? 16.131 0.411 0.411 1.00 96.81 71 TRP A CA 1
ATOM 604 C C . TRP A 1 71 ? 16.202 0.859 -1.056 1.00 96.81 71 TRP A C 1
ATOM 606 O O . TRP A 1 71 ? 16.073 2.046 -1.357 1.00 96.81 71 TRP A O 1
ATOM 616 N N . ASP A 1 72 ? 16.304 -0.089 -1.989 1.00 94.62 72 ASP A N 1
ATOM 617 C CA . ASP A 1 72 ? 16.297 0.199 -3.430 1.00 94.62 72 ASP A CA 1
ATOM 618 C C . ASP A 1 72 ? 14.968 0.826 -3.891 1.00 94.62 72 ASP A C 1
ATOM 620 O O . ASP A 1 72 ? 14.911 1.809 -4.639 1.00 94.62 72 ASP A O 1
ATOM 624 N N . ARG A 1 73 ? 13.856 0.297 -3.379 1.00 95.62 73 ARG A N 1
ATOM 625 C CA . ARG A 1 73 ? 12.515 0.797 -3.668 1.00 95.62 73 ARG A CA 1
ATOM 626 C C . ARG A 1 73 ? 12.336 2.244 -3.202 1.00 95.62 73 ARG A C 1
ATOM 628 O O . ARG A 1 73 ? 11.745 3.030 -3.945 1.00 95.62 73 ARG A O 1
ATOM 635 N N . LEU A 1 74 ? 12.866 2.608 -2.029 1.00 97.12 74 LEU A N 1
ATOM 636 C CA . LEU A 1 74 ? 12.808 3.976 -1.505 1.00 97.12 74 LEU A CA 1
ATOM 637 C C . LEU A 1 74 ? 13.594 4.961 -2.383 1.00 97.12 74 LEU A C 1
ATOM 639 O O . LEU A 1 74 ? 13.063 6.020 -2.725 1.00 97.12 74 LEU A O 1
ATOM 643 N N . VAL A 1 75 ? 14.810 4.591 -2.800 1.00 95.56 75 VAL A N 1
ATOM 644 C CA . VAL A 1 75 ? 15.619 5.368 -3.760 1.00 95.56 75 VAL A CA 1
ATOM 645 C C . VAL A 1 75 ? 14.840 5.573 -5.059 1.00 95.56 75 VAL A C 1
ATOM 647 O O . VAL A 1 75 ? 14.676 6.701 -5.532 1.00 95.56 75 VAL A O 1
ATOM 650 N N . SER A 1 76 ? 14.278 4.491 -5.606 1.00 93.75 76 SER A N 1
ATOM 651 C CA . SER A 1 76 ? 13.505 4.543 -6.847 1.00 93.75 76 SER A CA 1
ATOM 652 C C . SER A 1 76 ? 12.255 5.422 -6.736 1.00 93.75 76 SER A C 1
ATOM 654 O O . SER A 1 76 ? 11.915 6.117 -7.695 1.00 93.75 76 SER A O 1
ATOM 656 N N . ALA A 1 77 ? 11.550 5.385 -5.602 1.00 95.50 77 ALA A N 1
ATOM 657 C CA . ALA A 1 77 ? 10.371 6.212 -5.347 1.00 95.50 77 ALA A CA 1
ATOM 658 C C . ALA A 1 77 ? 10.730 7.701 -5.239 1.00 95.50 77 ALA A C 1
ATOM 660 O O . ALA A 1 77 ? 10.085 8.525 -5.891 1.00 95.50 77 ALA A O 1
ATOM 661 N N . PHE A 1 78 ? 11.782 8.034 -4.479 1.00 96.12 78 PHE A N 1
ATOM 662 C CA . PHE A 1 78 ? 12.237 9.411 -4.284 1.00 96.12 78 PHE A CA 1
ATOM 663 C C . PHE A 1 78 ? 12.600 10.082 -5.610 1.00 96.12 78 PHE A C 1
ATOM 665 O O . PHE A 1 78 ? 12.015 11.108 -5.956 1.00 96.12 78 PHE A O 1
ATOM 672 N N . PHE A 1 79 ? 13.506 9.485 -6.393 1.00 94.12 79 PHE A N 1
ATOM 673 C CA . PHE A 1 79 ? 13.956 10.097 -7.648 1.00 94.12 79 PHE A CA 1
ATOM 674 C C . PHE A 1 79 ? 12.850 10.156 -8.705 1.00 94.12 79 PHE A C 1
ATOM 676 O O . PHE A 1 79 ? 12.716 11.158 -9.407 1.00 94.12 79 PHE A O 1
ATOM 683 N N . TYR A 1 80 ? 11.992 9.133 -8.768 1.00 93.06 80 TYR A N 1
ATOM 684 C CA . TYR A 1 80 ? 10.829 9.139 -9.655 1.00 93.06 80 TYR A CA 1
ATOM 685 C C . TYR A 1 80 ? 9.890 10.315 -9.365 1.00 93.06 80 TYR A C 1
ATOM 687 O O . TYR A 1 80 ? 9.541 11.057 -10.283 1.00 93.06 80 TYR A O 1
ATOM 695 N N . LEU A 1 81 ? 9.526 10.532 -8.099 1.00 94.44 81 LEU A N 1
ATOM 696 C CA . LEU A 1 81 ? 8.644 11.636 -7.721 1.00 94.44 81 LEU A CA 1
ATOM 697 C C . LEU A 1 81 ? 9.334 12.996 -7.837 1.00 94.44 81 LEU A C 1
ATOM 699 O O . LEU A 1 81 ? 8.719 13.938 -8.327 1.00 94.44 81 LEU A O 1
ATOM 703 N N . LYS A 1 82 ? 10.625 13.098 -7.492 1.00 93.00 82 LYS A N 1
ATOM 704 C CA . LYS A 1 82 ? 11.404 14.334 -7.673 1.00 93.00 82 LYS A CA 1
ATOM 705 C C . LYS A 1 82 ? 11.458 14.762 -9.149 1.00 93.00 82 LYS A C 1
ATOM 707 O O . LYS A 1 82 ? 11.404 15.955 -9.434 1.00 93.00 82 LYS A O 1
ATOM 712 N N . SER A 1 83 ? 11.468 13.801 -10.081 1.00 91.00 83 SER A N 1
ATOM 713 C CA . SER A 1 83 ? 11.392 14.040 -11.535 1.00 91.00 83 SER A CA 1
ATOM 714 C C . SER A 1 83 ? 9.979 14.328 -12.082 1.00 91.00 83 SER A C 1
ATOM 716 O O . SER A 1 83 ? 9.812 14.535 -13.283 1.00 91.00 83 SER A O 1
ATOM 718 N N . GLY A 1 84 ? 8.957 14.363 -11.218 1.00 88.56 84 GLY A N 1
ATOM 719 C CA . GLY A 1 84 ? 7.568 14.677 -11.575 1.00 88.56 84 GLY A CA 1
ATOM 720 C C . GLY A 1 84 ? 6.676 13.466 -11.845 1.00 88.56 84 GLY A C 1
ATOM 721 O O . GLY A 1 84 ? 5.523 13.634 -12.242 1.00 88.56 84 GLY A O 1
ATOM 722 N N . GLY A 1 85 ? 7.176 12.246 -11.630 1.00 90.19 85 GLY A N 1
ATOM 723 C CA . GLY A 1 85 ? 6.413 11.011 -11.799 1.00 90.19 85 GLY A CA 1
ATOM 724 C C . GLY A 1 85 ? 5.766 10.884 -13.184 1.00 90.19 85 GLY A C 1
ATOM 725 O O . GLY A 1 85 ? 6.422 11.091 -14.204 1.00 90.19 85 GLY A O 1
ATOM 726 N N . MET A 1 86 ? 4.466 10.570 -13.240 1.00 87.12 86 MET A N 1
ATOM 727 C CA . MET A 1 86 ? 3.701 10.579 -14.501 1.00 87.12 86 MET A CA 1
ATOM 728 C C . MET A 1 86 ? 3.128 11.956 -14.859 1.00 87.12 86 MET A C 1
ATOM 730 O O . MET A 1 86 ? 2.306 12.048 -15.769 1.00 87.12 86 MET A O 1
ATOM 734 N N . LYS A 1 87 ? 3.490 13.015 -14.125 1.00 89.25 87 LYS A N 1
ATOM 735 C CA . LYS A 1 87 ? 2.934 14.373 -14.261 1.00 89.25 87 LYS A CA 1
ATOM 736 C C . LYS A 1 87 ? 1.413 14.452 -14.073 1.00 89.25 87 LYS A C 1
ATOM 738 O O . LYS A 1 87 ? 0.769 15.389 -14.536 1.00 89.25 87 LYS A O 1
ATOM 743 N N . ASN A 1 88 ? 0.823 13.472 -13.389 1.00 87.69 88 ASN A N 1
ATOM 744 C CA . ASN A 1 88 ? -0.567 13.546 -12.952 1.00 87.69 88 ASN A CA 1
ATOM 745 C C . ASN A 1 88 ? -0.675 14.408 -11.678 1.00 87.69 88 ASN A C 1
ATOM 747 O O . ASN A 1 88 ? 0.315 14.638 -10.985 1.00 87.69 88 ASN A O 1
ATOM 751 N N . LYS A 1 89 ? -1.890 14.864 -11.347 1.00 86.31 89 LYS A N 1
ATOM 752 C CA . LYS A 1 89 ? -2.136 15.762 -10.203 1.00 86.31 89 LYS A CA 1
ATOM 753 C C . LYS A 1 89 ? -1.578 15.225 -8.876 1.00 86.31 89 LYS A C 1
ATOM 755 O O . LYS A 1 89 ? -1.108 16.009 -8.061 1.00 86.31 89 LYS A O 1
ATOM 760 N N . TYR A 1 90 ? -1.644 13.912 -8.659 1.00 86.75 90 TYR A N 1
ATOM 761 C CA . TYR A 1 90 ? -1.185 13.287 -7.421 1.00 86.75 90 TYR A CA 1
ATOM 762 C C . TYR A 1 90 ? 0.347 13.245 -7.340 1.00 86.75 90 TYR A C 1
ATOM 764 O O . TYR A 1 90 ? 0.912 13.709 -6.355 1.00 86.75 90 TYR A O 1
ATOM 772 N N . ASP A 1 91 ? 1.028 12.776 -8.389 1.00 89.94 91 ASP A N 1
ATOM 773 C CA . ASP A 1 91 ? 2.496 12.729 -8.422 1.00 89.94 91 ASP A CA 1
ATOM 774 C C . ASP A 1 91 ? 3.103 14.143 -8.314 1.00 89.94 91 ASP A C 1
ATOM 776 O O . ASP A 1 91 ? 4.094 14.321 -7.611 1.00 89.94 91 ASP A O 1
ATOM 780 N N . LEU A 1 92 ? 2.480 15.157 -8.933 1.00 89.88 92 LEU A N 1
ATOM 781 C CA . LEU A 1 92 ? 2.909 16.560 -8.821 1.00 89.88 92 LEU A CA 1
ATOM 782 C C . LEU A 1 92 ? 2.722 17.127 -7.405 1.00 89.88 92 LEU A C 1
ATOM 784 O O . LEU A 1 92 ? 3.577 17.862 -6.922 1.00 89.88 92 LEU A O 1
ATOM 788 N N . TYR A 1 93 ? 1.640 16.760 -6.713 1.00 89.38 93 TYR A N 1
ATOM 789 C CA . TYR A 1 93 ? 1.429 17.146 -5.314 1.00 89.38 93 TYR A CA 1
ATOM 790 C C . TYR A 1 93 ? 2.519 16.574 -4.396 1.00 89.38 93 TYR A C 1
ATOM 792 O O . TYR A 1 93 ? 3.030 17.269 -3.520 1.00 89.38 93 TYR A O 1
ATOM 800 N N . ILE A 1 94 ? 2.923 15.320 -4.615 1.00 90.81 94 ILE A N 1
ATOM 801 C CA . ILE A 1 94 ? 4.018 14.726 -3.840 1.00 90.81 94 ILE A CA 1
ATOM 802 C C . ILE A 1 94 ? 5.373 15.295 -4.262 1.00 90.81 94 ILE A C 1
ATOM 804 O O . ILE A 1 94 ? 6.232 15.501 -3.408 1.00 90.81 94 ILE A O 1
ATOM 808 N N . GLN A 1 95 ? 5.574 15.602 -5.545 1.00 94.38 95 GLN A N 1
ATOM 809 C CA . GLN A 1 95 ? 6.774 16.300 -6.007 1.00 94.38 95 GLN A CA 1
ATOM 810 C C . GLN A 1 95 ? 6.952 17.643 -5.287 1.00 94.38 95 GLN A C 1
ATOM 812 O O . GLN A 1 95 ? 8.063 17.940 -4.854 1.00 94.38 95 GLN A O 1
ATOM 817 N N . ASP A 1 96 ? 5.875 18.417 -5.127 1.00 92.06 96 ASP A N 1
ATOM 818 C CA . ASP A 1 96 ? 5.884 19.688 -4.399 1.00 92.06 96 ASP A CA 1
ATOM 819 C C . ASP A 1 96 ? 6.296 19.497 -2.931 1.00 92.06 96 ASP A C 1
ATOM 821 O O . ASP A 1 96 ? 7.232 20.149 -2.470 1.00 92.06 96 ASP A O 1
ATOM 825 N N . LYS A 1 97 ? 5.734 18.497 -2.233 1.00 90.75 97 LYS A N 1
ATOM 826 C CA . LYS A 1 97 ? 6.197 18.123 -0.880 1.00 90.75 97 LYS A CA 1
ATOM 827 C C . LYS A 1 97 ? 7.676 17.743 -0.837 1.00 90.75 97 LYS A C 1
ATOM 829 O O . LYS A 1 97 ? 8.364 18.025 0.138 1.00 90.75 97 LYS A O 1
ATOM 834 N N . LEU A 1 98 ? 8.164 17.059 -1.871 1.00 94.25 98 LEU A N 1
ATOM 835 C CA . LEU A 1 98 ? 9.562 16.652 -1.955 1.00 94.25 98 LEU A CA 1
ATOM 836 C C . LEU A 1 98 ? 10.482 17.794 -2.398 1.00 94.25 98 LEU A C 1
ATOM 838 O O . LEU A 1 98 ? 11.701 17.640 -2.309 1.00 94.25 98 LEU A O 1
ATOM 842 N N . SER A 1 99 ? 9.949 18.915 -2.897 1.00 92.75 99 SER A N 1
ATOM 843 C CA . SER A 1 99 ? 10.725 20.025 -3.465 1.00 92.75 99 SER A CA 1
ATOM 844 C C . SER A 1 99 ? 11.713 20.612 -2.454 1.00 92.75 99 SER A C 1
ATOM 846 O O . SER A 1 99 ? 12.847 20.891 -2.840 1.00 92.75 99 SER A O 1
ATOM 848 N N . SER A 1 100 ? 11.337 20.646 -1.170 1.00 92.31 100 SER A N 1
ATOM 849 C CA . SER A 1 100 ? 12.128 21.180 -0.055 1.00 92.31 100 SER A CA 1
ATOM 850 C C . SER A 1 100 ? 13.390 20.385 0.289 1.00 92.31 100 SER A C 1
ATOM 852 O O . SER A 1 100 ? 14.222 20.885 1.038 1.00 92.31 100 SER A O 1
ATOM 854 N N . PHE A 1 101 ? 13.539 19.154 -0.210 1.00 95.75 101 PHE A N 1
ATOM 855 C CA . PHE A 1 101 ? 14.724 18.327 0.034 1.00 95.75 101 PHE A CA 1
ATOM 856 C C . PHE A 1 101 ? 15.706 18.438 -1.130 1.00 95.75 101 PHE A C 1
ATOM 858 O O . PHE A 1 101 ? 15.381 18.047 -2.255 1.00 95.75 101 PHE A O 1
ATOM 865 N N . ASN A 1 102 ? 16.925 18.904 -0.874 1.00 94.25 102 ASN A N 1
ATOM 866 C CA . ASN A 1 102 ? 17.963 19.031 -1.901 1.00 94.25 102 ASN A CA 1
ATOM 867 C C . ASN A 1 102 ? 18.589 17.679 -2.260 1.00 94.25 102 ASN A C 1
ATOM 869 O O . ASN A 1 102 ? 19.140 17.514 -3.347 1.00 94.25 102 ASN A O 1
ATOM 873 N N . SER A 1 103 ? 18.505 16.699 -1.357 1.00 95.81 103 SER A N 1
ATOM 874 C CA . SER A 1 103 ? 19.131 15.390 -1.528 1.00 95.81 103 SER A CA 1
ATOM 875 C C . SER A 1 103 ? 18.285 14.246 -0.969 1.00 95.81 103 SER A C 1
ATOM 877 O O . SER A 1 103 ? 17.390 14.438 -0.143 1.00 95.81 103 SER A O 1
ATOM 879 N N . PHE A 1 104 ? 18.609 13.024 -1.401 1.00 96.88 104 PHE A N 1
ATOM 880 C CA . PHE A 1 104 ? 18.035 11.806 -0.830 1.00 96.88 104 PHE A CA 1
ATOM 881 C C . PHE A 1 104 ? 18.380 11.652 0.661 1.00 96.88 104 PHE A C 1
ATOM 883 O O . PHE A 1 104 ? 17.537 11.234 1.451 1.00 96.88 104 PHE A O 1
ATOM 890 N N . THR A 1 105 ? 19.591 12.047 1.063 1.00 98.00 105 THR A N 1
ATOM 891 C CA . THR A 1 105 ? 20.042 12.027 2.461 1.00 98.00 105 THR A CA 1
ATOM 892 C C . THR A 1 105 ? 19.169 12.907 3.353 1.00 98.00 105 THR A C 1
ATOM 894 O O . THR A 1 105 ? 18.686 12.434 4.381 1.00 98.00 105 THR A O 1
ATOM 897 N N . GLU A 1 106 ? 18.899 14.153 2.945 1.00 98.12 106 GLU A N 1
ATOM 898 C CA . GLU A 1 106 ? 18.014 15.061 3.694 1.00 98.12 106 GLU A CA 1
ATOM 899 C C . GLU A 1 106 ? 16.610 14.472 3.859 1.00 98.12 106 GLU A C 1
ATOM 901 O O . GLU A 1 106 ? 16.042 14.508 4.953 1.00 98.12 106 GLU A O 1
ATOM 906 N N . PHE A 1 107 ? 16.074 13.873 2.793 1.00 98.12 107 PHE A N 1
ATOM 907 C CA . PHE A 1 107 ? 14.774 13.212 2.825 1.00 98.12 107 PHE A CA 1
ATOM 908 C C . PHE A 1 107 ? 14.740 12.044 3.822 1.00 98.12 107 PHE A C 1
ATOM 910 O O . PHE A 1 107 ? 13.860 12.001 4.683 1.00 98.12 107 PHE A O 1
ATOM 917 N N . VAL A 1 108 ? 15.708 11.120 3.766 1.00 98.31 108 VAL A N 1
ATOM 918 C CA . VAL A 1 108 ? 15.743 9.962 4.679 1.00 98.31 108 VAL A CA 1
ATOM 919 C C . VAL A 1 108 ? 15.973 10.393 6.125 1.00 98.31 108 VAL A C 1
ATOM 921 O O . VAL A 1 108 ? 15.331 9.865 7.032 1.00 98.31 108 VAL A O 1
ATOM 924 N N . TYR A 1 109 ? 16.834 11.378 6.375 1.00 98.38 109 TYR A N 1
ATOM 925 C CA . TYR A 1 109 ? 17.004 11.909 7.725 1.00 98.38 109 TYR A CA 1
ATOM 926 C C . TYR A 1 109 ? 15.748 12.595 8.252 1.00 98.38 109 TYR A C 1
ATOM 928 O O . TYR A 1 109 ? 15.444 12.426 9.431 1.00 98.38 109 TYR A O 1
ATOM 936 N N . CYS A 1 110 ? 14.988 13.290 7.403 1.00 97.62 110 CYS A N 1
ATOM 937 C CA . CYS A 1 110 ? 13.697 13.850 7.791 1.00 97.62 110 CYS A CA 1
ATOM 938 C C . CYS A 1 110 ? 12.668 12.756 8.104 1.00 97.62 110 CYS A C 1
ATOM 940 O O . CYS A 1 110 ? 11.971 12.856 9.112 1.00 97.62 110 CYS A O 1
ATOM 942 N N . LEU A 1 111 ? 12.626 11.665 7.323 1.00 95.00 111 LEU A N 1
ATOM 943 C CA . LEU A 1 111 ? 11.846 10.476 7.693 1.00 95.00 111 LEU A CA 1
ATOM 944 C C . LEU A 1 111 ? 12.280 9.944 9.068 1.00 95.00 111 LEU A C 1
ATOM 946 O O . LEU A 1 111 ? 11.439 9.579 9.882 1.00 95.00 111 LEU A O 1
ATOM 950 N N . GLY A 1 112 ? 13.582 9.929 9.356 1.00 92.81 112 GLY A N 1
ATOM 951 C CA . GLY A 1 112 ? 14.139 9.512 10.641 1.00 92.81 112 GLY A CA 1
ATOM 952 C C . GLY A 1 112 ? 13.711 10.393 11.819 1.00 92.81 112 GLY A C 1
ATOM 953 O O . GLY A 1 112 ? 13.273 9.872 12.841 1.00 92.81 112 GLY A O 1
ATOM 954 N N . SER A 1 113 ? 13.827 11.714 11.680 1.00 94.25 113 SER A N 1
ATOM 955 C CA . SER A 1 113 ? 13.695 12.671 12.786 1.00 94.25 113 SER A CA 1
ATOM 956 C C . SER A 1 113 ? 12.294 13.260 12.963 1.00 94.25 113 SER A C 1
ATOM 958 O O . SER A 1 113 ? 11.937 13.644 14.076 1.00 94.25 113 SER A O 1
ATOM 960 N N . ASN A 1 114 ? 11.480 13.320 11.906 1.00 90.81 114 ASN A N 1
ATOM 961 C CA . ASN A 1 114 ? 10.146 13.912 11.935 1.00 90.81 114 ASN A CA 1
ATOM 962 C C . ASN A 1 114 ? 9.066 12.829 11.792 1.00 90.81 114 ASN A C 1
ATOM 964 O O . ASN A 1 114 ? 8.712 12.404 10.691 1.00 90.81 114 ASN A O 1
ATOM 968 N N . LYS A 1 115 ? 8.498 12.409 12.930 1.00 80.12 115 LYS A N 1
ATOM 969 C CA . LYS A 1 115 ? 7.464 11.361 12.987 1.00 80.12 115 LYS A CA 1
ATOM 970 C C . LYS A 1 115 ? 6.193 11.715 12.209 1.00 80.12 115 LYS A C 1
ATOM 972 O O . LYS A 1 115 ? 5.594 10.829 11.607 1.00 80.12 115 LYS A O 1
ATOM 977 N N . GLN A 1 116 ? 5.782 12.984 12.204 1.00 77.88 116 GLN A N 1
ATOM 978 C CA . GLN A 1 116 ? 4.584 13.415 11.478 1.00 77.88 116 GLN A CA 1
ATOM 979 C C . GLN A 1 116 ? 4.819 13.363 9.965 1.00 77.88 116 GLN A C 1
ATOM 981 O O . GLN A 1 116 ? 4.017 12.780 9.241 1.00 77.88 116 GLN A O 1
ATOM 986 N N . PHE A 1 117 ? 5.961 13.878 9.502 1.00 86.19 117 PHE A N 1
ATOM 987 C CA . PHE A 1 117 ? 6.346 13.793 8.095 1.00 86.19 117 PHE A CA 1
ATOM 988 C C . PHE A 1 117 ? 6.481 12.338 7.638 1.00 86.19 117 PHE A C 1
ATOM 990 O O . PHE A 1 117 ? 5.883 11.955 6.635 1.00 86.19 117 PHE A O 1
ATOM 997 N N . ARG A 1 118 ? 7.183 11.495 8.414 1.00 85.38 118 ARG A N 1
ATOM 998 C CA . ARG A 1 118 ? 7.234 10.042 8.185 1.00 85.38 118 ARG A CA 1
ATOM 999 C C . ARG A 1 118 ? 5.824 9.481 8.007 1.00 85.38 118 ARG A C 1
ATOM 1001 O O . ARG A 1 118 ? 5.578 8.739 7.055 1.00 85.38 118 ARG A O 1
ATOM 1008 N N . LYS A 1 119 ? 4.895 9.893 8.877 1.00 73.12 119 LYS A N 1
ATOM 1009 C CA . LYS A 1 119 ? 3.516 9.414 8.870 1.00 73.12 119 LYS A CA 1
ATOM 1010 C C . LYS A 1 119 ? 2.706 9.794 7.647 1.00 73.12 119 LYS A C 1
ATOM 1012 O O . LYS A 1 119 ? 1.865 9.016 7.191 1.00 73.12 119 LYS A O 1
ATOM 1017 N N . GLU A 1 120 ? 2.939 10.973 7.115 1.00 76.88 120 GLU A N 1
ATOM 1018 C CA . GLU A 1 120 ? 2.322 11.392 5.865 1.00 76.88 120 GLU A CA 1
ATOM 1019 C C . GLU A 1 120 ? 2.947 10.640 4.693 1.00 76.88 120 GLU A C 1
ATOM 1021 O O . GLU A 1 120 ? 2.228 10.017 3.914 1.00 76.88 120 GLU A O 1
ATOM 1026 N N . MET A 1 121 ? 4.280 10.592 4.632 1.00 85.81 121 MET A N 1
ATOM 1027 C CA . MET A 1 121 ? 4.995 10.013 3.500 1.00 85.81 121 MET A CA 1
ATOM 1028 C C . MET A 1 121 ? 4.714 8.527 3.310 1.00 85.81 121 MET A C 1
ATOM 1030 O O . MET A 1 121 ? 4.412 8.123 2.192 1.00 85.81 121 MET A O 1
ATOM 1034 N N . ILE A 1 122 ? 4.745 7.699 4.360 1.00 83.56 122 ILE A N 1
ATOM 1035 C CA . ILE A 1 122 ? 4.568 6.245 4.178 1.00 83.56 122 ILE A CA 1
ATOM 1036 C C . ILE A 1 122 ? 3.114 5.820 3.919 1.00 83.56 122 ILE A C 1
ATOM 1038 O O . ILE A 1 122 ? 2.838 4.644 3.693 1.00 83.56 122 ILE A O 1
ATOM 1042 N N . LYS A 1 123 ? 2.161 6.761 3.907 1.00 72.25 123 LYS A N 1
ATOM 1043 C CA . LYS A 1 123 ? 0.808 6.515 3.378 1.00 72.25 123 LYS A CA 1
ATOM 1044 C C . LYS A 1 123 ? 0.737 6.707 1.871 1.00 72.25 123 LYS A C 1
ATOM 1046 O O . LYS A 1 123 ? -0.136 6.112 1.232 1.00 72.25 123 LYS A O 1
ATOM 1051 N N . GLU A 1 124 ? 1.639 7.515 1.322 1.00 85.69 124 GLU A N 1
ATOM 1052 C CA . GLU A 1 124 ? 1.674 7.810 -0.099 1.00 85.69 124 GLU A CA 1
ATOM 1053 C C . GLU A 1 124 ? 2.005 6.547 -0.896 1.00 85.69 124 GLU A C 1
ATOM 1055 O O . GLU A 1 124 ? 2.814 5.708 -0.488 1.00 85.69 124 GLU A O 1
ATOM 1060 N N . ILE A 1 125 ? 1.371 6.414 -2.061 1.00 85.69 125 ILE A N 1
ATOM 1061 C CA . ILE A 1 125 ? 1.342 5.183 -2.861 1.00 85.69 125 ILE A CA 1
ATOM 1062 C C . ILE A 1 125 ? 2.755 4.615 -3.083 1.00 85.69 125 ILE A C 1
ATOM 1064 O O . ILE A 1 125 ? 2.984 3.422 -2.884 1.00 85.69 125 ILE A O 1
ATOM 1068 N N . HIS A 1 126 ? 3.725 5.467 -3.426 1.00 92.00 126 HIS A N 1
ATOM 1069 C CA . HIS A 1 126 ? 5.086 5.039 -3.772 1.00 92.00 126 HIS A CA 1
ATOM 1070 C C . HIS A 1 126 ? 5.964 4.663 -2.569 1.00 92.00 126 HIS A C 1
ATOM 1072 O O . HIS A 1 126 ? 6.903 3.890 -2.746 1.00 92.00 126 HIS A O 1
ATOM 1078 N N . PHE A 1 127 ? 5.652 5.160 -1.368 1.00 93.19 127 PHE A N 1
ATOM 1079 C CA . PHE A 1 127 ? 6.427 4.927 -0.138 1.00 93.19 127 PHE A CA 1
ATOM 1080 C C . PHE A 1 127 ? 5.741 3.956 0.833 1.00 93.19 127 PHE A C 1
ATOM 1082 O O . PHE A 1 127 ? 6.320 3.568 1.841 1.00 93.19 127 PHE A O 1
ATOM 1089 N N . LYS A 1 128 ? 4.511 3.527 0.543 1.00 88.44 128 LYS A N 1
ATOM 1090 C CA . LYS A 1 128 ? 3.778 2.569 1.376 1.00 88.44 128 LYS A CA 1
ATOM 1091 C C . LYS A 1 128 ? 4.525 1.234 1.509 1.00 88.44 128 LYS A C 1
ATOM 1093 O O . LYS A 1 128 ? 4.963 0.727 0.477 1.00 88.44 128 LYS A O 1
ATOM 1098 N N . PRO A 1 129 ? 4.642 0.615 2.697 1.00 85.88 129 PRO A N 1
ATOM 1099 C CA . PRO A 1 129 ? 5.157 -0.751 2.832 1.00 85.88 129 PRO A CA 1
ATOM 1100 C C . PRO A 1 129 ? 4.476 -1.745 1.877 1.00 85.88 129 PRO A C 1
ATOM 1102 O O . PRO A 1 129 ? 3.284 -1.629 1.580 1.00 85.88 129 PRO A O 1
ATOM 1105 N N . GLN A 1 130 ? 5.240 -2.696 1.347 1.00 92.25 130 GLN A N 1
ATOM 1106 C CA . GLN A 1 130 ? 4.815 -3.575 0.254 1.00 92.25 130 GLN A CA 1
ATOM 1107 C C . GLN A 1 130 ? 3.811 -4.621 0.710 1.00 92.25 130 GLN A C 1
ATOM 1109 O O . GLN A 1 130 ? 2.823 -4.861 0.012 1.00 92.25 130 GLN A O 1
ATOM 1114 N N . TYR A 1 131 ? 4.030 -5.190 1.898 1.00 81.81 131 TYR A N 1
ATOM 1115 C CA . TYR A 1 131 ? 3.145 -6.194 2.480 1.00 81.81 131 TYR A CA 1
ATOM 1116 C C . TYR A 1 131 ? 1.697 -5.691 2.559 1.00 81.81 131 TYR A C 1
ATOM 1118 O O . TYR A 1 131 ? 0.766 -6.455 2.316 1.00 81.81 131 TYR A O 1
ATOM 1126 N N . LEU A 1 132 ? 1.493 -4.381 2.770 1.00 78.88 132 LEU A N 1
ATOM 1127 C CA . LEU A 1 132 ? 0.162 -3.784 2.872 1.00 78.88 132 LEU A CA 1
ATOM 1128 C C . LEU A 1 132 ? -0.693 -3.959 1.611 1.00 78.88 132 LEU A C 1
ATOM 1130 O O . LEU A 1 132 ? -1.921 -3.999 1.699 1.00 78.88 132 LEU A O 1
ATOM 1134 N N . TRP A 1 133 ? -0.077 -4.053 0.432 1.00 85.00 133 TRP A N 1
ATOM 1135 C CA . TRP A 1 133 ? -0.796 -4.284 -0.824 1.00 85.00 133 TRP A CA 1
ATOM 1136 C C . TRP A 1 133 ? -1.269 -5.731 -0.971 1.00 85.00 133 TRP A C 1
ATOM 1138 O O . TRP A 1 133 ? -2.241 -5.979 -1.680 1.00 85.00 133 TRP A O 1
ATOM 1148 N N . MET A 1 134 ? -0.604 -6.668 -0.296 1.00 87.19 134 MET A N 1
ATOM 1149 C CA . MET A 1 134 ? -0.777 -8.113 -0.460 1.00 87.19 134 MET A CA 1
ATOM 1150 C C . MET A 1 134 ? -1.558 -8.768 0.687 1.00 87.19 134 MET A C 1
ATOM 1152 O O . MET A 1 134 ? -1.676 -9.986 0.720 1.00 87.19 134 MET A O 1
ATOM 1156 N N . MET A 1 135 ? -2.090 -7.987 1.630 1.00 79.88 135 MET A N 1
ATOM 1157 C CA . MET A 1 135 ? -2.883 -8.522 2.739 1.00 79.88 135 MET A CA 1
ATOM 1158 C C . MET A 1 135 ? -4.353 -8.731 2.366 1.00 79.88 135 MET A C 1
ATOM 1160 O O . MET A 1 135 ? -4.983 -7.852 1.763 1.00 79.88 135 MET A O 1
ATOM 1164 N N . ASN A 1 136 ? -4.912 -9.868 2.785 1.00 76.81 136 ASN A N 1
ATOM 1165 C CA . ASN A 1 136 ? -6.347 -10.154 2.757 1.00 76.81 136 ASN A CA 1
ATOM 1166 C C . ASN A 1 136 ? -7.090 -9.398 3.885 1.00 76.81 136 ASN A C 1
ATOM 1168 O O . ASN A 1 136 ? -6.498 -8.632 4.653 1.00 76.81 136 ASN A O 1
ATOM 1172 N N . SER A 1 137 ? -8.409 -9.583 3.996 1.00 69.88 137 SER A N 1
ATOM 1173 C CA . SER A 1 137 ? -9.218 -8.904 5.021 1.00 69.88 137 SER A CA 1
ATOM 1174 C C . SER A 1 137 ? -9.002 -9.425 6.448 1.00 69.88 137 SER A C 1
ATOM 1176 O O . SER A 1 137 ? -9.453 -8.777 7.390 1.00 69.88 137 SER A O 1
ATOM 1178 N N . ASN A 1 138 ? -8.285 -10.540 6.616 1.00 62.97 138 ASN A N 1
ATOM 1179 C CA . ASN A 1 138 ? -7.803 -11.029 7.911 1.00 62.97 138 ASN A CA 1
ATOM 1180 C C . ASN A 1 138 ? -6.392 -10.506 8.240 1.00 62.97 138 ASN A C 1
ATOM 1182 O O . ASN A 1 138 ? -5.879 -10.770 9.324 1.00 62.97 138 ASN A O 1
ATOM 1186 N N . GLY A 1 139 ? -5.774 -9.746 7.328 1.00 60.97 139 GLY A N 1
ATOM 1187 C CA . GLY A 1 139 ? -4.426 -9.213 7.494 1.00 60.97 139 GLY A CA 1
ATOM 1188 C C . GLY A 1 139 ? -3.314 -10.256 7.335 1.00 60.97 139 GLY A C 1
ATOM 1189 O O . GLY A 1 139 ? -2.224 -10.101 7.887 1.00 60.97 139 GLY A O 1
ATOM 1190 N N . GLU A 1 140 ? -3.596 -11.309 6.572 1.00 71.00 140 GLU A N 1
ATOM 1191 C CA . GLU A 1 140 ? -2.650 -12.352 6.177 1.00 71.00 140 GLU A CA 1
ATOM 1192 C C . GLU A 1 140 ? -2.188 -12.107 4.734 1.00 71.00 140 GLU A C 1
ATOM 1194 O O . GLU A 1 140 ? -2.945 -11.588 3.908 1.00 71.00 140 GLU A O 1
ATOM 1199 N N . ILE A 1 141 ? -0.959 -12.512 4.403 1.00 78.50 141 ILE A N 1
ATOM 1200 C CA . ILE A 1 141 ? -0.451 -12.482 3.023 1.00 78.50 141 ILE A CA 1
ATOM 1201 C C . ILE A 1 141 ? -0.923 -13.746 2.292 1.00 78.50 141 ILE A C 1
ATOM 1203 O O . ILE A 1 141 ? -0.250 -14.774 2.291 1.00 78.50 141 ILE A O 1
ATOM 1207 N N . GLU A 1 142 ? -2.103 -13.671 1.679 1.00 83.00 142 GLU A N 1
ATOM 1208 C CA . GLU A 1 142 ? -2.715 -14.776 0.927 1.00 83.00 142 GLU A CA 1
ATOM 1209 C C . GLU A 1 142 ? -2.374 -14.652 -0.567 1.00 83.00 142 GLU A C 1
ATOM 1211 O O . GLU A 1 142 ? -3.216 -14.285 -1.381 1.00 83.00 142 GLU A O 1
ATOM 1216 N N . MET A 1 143 ? -1.113 -14.909 -0.925 1.00 88.94 143 MET A N 1
ATOM 1217 C CA . MET A 1 143 ? -0.613 -14.852 -2.305 1.00 88.94 143 MET A CA 1
ATOM 1218 C C . MET A 1 143 ? -0.219 -16.249 -2.792 1.00 88.94 143 MET A C 1
ATOM 1220 O O . MET A 1 143 ? 0.422 -16.992 -2.055 1.00 88.94 143 MET A O 1
ATOM 1224 N N . ASP A 1 144 ? -0.549 -16.586 -4.041 1.00 91.69 144 ASP A N 1
ATOM 1225 C CA . ASP A 1 144 ? -0.115 -17.843 -4.668 1.00 91.69 144 ASP A CA 1
ATOM 1226 C C . ASP A 1 144 ? 1.324 -17.739 -5.207 1.00 91.69 144 ASP A C 1
ATOM 1228 O O . ASP A 1 144 ? 2.035 -18.737 -5.290 1.00 91.69 144 ASP A O 1
ATOM 1232 N N . TYR A 1 145 ? 1.771 -16.529 -5.567 1.00 92.50 145 TYR A N 1
ATOM 1233 C CA . TYR A 1 145 ? 3.162 -16.251 -5.926 1.00 92.50 145 TYR A CA 1
ATOM 1234 C C . TYR A 1 145 ? 3.579 -14.815 -5.582 1.00 92.50 145 TYR A C 1
ATOM 1236 O O . TYR A 1 145 ? 2.857 -13.853 -5.865 1.00 92.50 145 TYR A O 1
ATOM 1244 N N . ILE A 1 146 ? 4.785 -14.671 -5.026 1.00 91.81 146 ILE A N 1
ATOM 1245 C CA . ILE A 1 146 ? 5.439 -13.384 -4.771 1.00 91.81 146 ILE A CA 1
ATOM 1246 C C . ILE A 1 146 ? 6.780 -13.377 -5.508 1.00 91.81 146 ILE A C 1
ATOM 1248 O O . ILE A 1 146 ? 7.713 -14.078 -5.126 1.00 91.81 146 ILE A O 1
ATOM 1252 N N . GLY A 1 147 ? 6.865 -12.589 -6.578 1.00 89.94 147 GLY A N 1
ATOM 1253 C CA . GLY A 1 147 ? 8.095 -12.398 -7.342 1.00 89.94 147 GLY A CA 1
ATOM 1254 C C . GLY A 1 147 ? 8.996 -11.322 -6.739 1.00 89.94 147 GLY A C 1
ATOM 1255 O O . GLY A 1 147 ? 8.523 -10.397 -6.080 1.00 89.94 147 GLY A O 1
ATOM 1256 N N . TYR A 1 148 ? 10.293 -11.408 -7.015 1.00 91.56 148 TYR A N 1
ATOM 1257 C CA . TYR A 1 148 ? 11.289 -10.430 -6.576 1.00 91.56 148 TYR A CA 1
ATOM 1258 C C . TYR A 1 148 ? 11.753 -9.586 -7.761 1.00 91.56 148 TYR A C 1
ATOM 1260 O O . TYR A 1 148 ? 12.044 -10.114 -8.834 1.00 91.56 148 TYR A O 1
ATOM 1268 N N . PHE A 1 149 ? 11.837 -8.271 -7.576 1.00 91.56 149 PHE A N 1
ATOM 1269 C CA . PHE A 1 149 ? 12.317 -7.335 -8.593 1.00 91.56 149 PHE A CA 1
ATOM 1270 C C . PHE A 1 149 ? 13.770 -7.620 -9.007 1.00 91.56 149 PHE A C 1
ATOM 1272 O O . PHE A 1 149 ? 14.177 -7.382 -10.140 1.00 91.56 149 PHE A O 1
ATOM 1279 N N . GLU A 1 150 ? 14.562 -8.157 -8.091 1.00 88.25 150 GLU A N 1
ATOM 1280 C CA . GLU A 1 150 ? 15.957 -8.522 -8.313 1.00 88.25 150 GLU A CA 1
ATOM 1281 C C . GLU A 1 150 ? 16.104 -9.751 -9.231 1.00 88.25 150 GLU A C 1
ATOM 1283 O O . GLU A 1 150 ? 17.199 -10.017 -9.722 1.00 88.25 150 GLU A O 1
ATOM 1288 N N . ASN A 1 151 ? 15.010 -10.486 -9.464 1.00 85.88 151 ASN A N 1
ATOM 1289 C CA . ASN A 1 151 ? 14.922 -11.637 -10.363 1.00 85.88 151 ASN A CA 1
ATOM 1290 C C . ASN A 1 151 ? 13.570 -11.638 -11.108 1.00 85.88 151 ASN A C 1
ATOM 1292 O O . ASN A 1 151 ? 12.777 -12.582 -11.016 1.00 85.88 151 ASN A O 1
ATOM 1296 N N . LEU A 1 152 ? 13.268 -10.536 -11.805 1.00 88.19 152 LEU A N 1
ATOM 1297 C CA . LEU A 1 152 ? 11.976 -10.339 -12.478 1.00 88.19 152 LEU A CA 1
ATOM 1298 C C . LEU A 1 152 ? 11.680 -11.400 -13.531 1.00 88.19 152 LEU A C 1
ATOM 1300 O O . LEU A 1 152 ? 10.514 -11.726 -13.750 1.00 88.19 152 LEU A O 1
ATOM 1304 N N . GLU A 1 153 ? 12.707 -11.916 -14.199 1.00 89.94 153 GLU A N 1
ATOM 1305 C CA . GLU A 1 153 ? 12.589 -12.868 -15.297 1.00 89.94 153 GLU A CA 1
ATOM 1306 C C . GLU A 1 153 ? 11.830 -14.132 -14.876 1.00 89.94 153 GLU A C 1
ATOM 1308 O O . GLU A 1 153 ? 10.997 -14.636 -15.635 1.00 89.94 153 GLU A O 1
ATOM 1313 N N . GLU A 1 154 ? 12.066 -14.614 -13.654 1.00 88.38 154 GLU A N 1
ATOM 1314 C CA . GLU A 1 154 ? 11.403 -15.801 -13.115 1.00 88.38 154 GLU A CA 1
ATOM 1315 C C . GLU A 1 154 ? 9.904 -15.565 -12.898 1.00 88.38 154 GLU A C 1
ATOM 1317 O O . GLU A 1 154 ? 9.065 -16.302 -13.424 1.00 88.38 154 GLU A O 1
ATOM 1322 N N . GLY A 1 155 ? 9.544 -14.495 -12.187 1.00 89.19 155 GLY A N 1
ATOM 1323 C CA . GLY A 1 155 ? 8.137 -14.176 -11.953 1.00 89.19 155 GLY A CA 1
ATOM 1324 C C . GLY A 1 155 ? 7.407 -13.768 -13.235 1.00 89.19 155 GLY A C 1
ATOM 1325 O O . GLY A 1 155 ? 6.236 -14.107 -13.422 1.00 89.19 155 GLY A O 1
ATOM 1326 N N . PHE A 1 156 ? 8.099 -13.106 -14.166 1.00 94.38 156 PHE A N 1
ATOM 1327 C CA . PHE A 1 156 ? 7.561 -12.788 -15.486 1.00 94.38 156 PHE A CA 1
ATOM 1328 C C . PHE A 1 156 ? 7.263 -14.052 -16.299 1.00 94.38 156 PHE A C 1
ATOM 1330 O O . PHE A 1 156 ? 6.225 -14.116 -16.963 1.00 94.38 156 PHE A O 1
ATOM 1337 N N . LYS A 1 157 ? 8.122 -15.079 -16.214 1.00 94.31 157 LYS A N 1
ATOM 1338 C CA . LYS A 1 157 ? 7.884 -16.386 -16.841 1.00 94.31 157 LYS A CA 1
ATOM 1339 C C . LYS A 1 157 ? 6.588 -17.025 -16.328 1.00 94.31 157 LYS A C 1
ATOM 1341 O O . LYS A 1 157 ? 5.748 -17.417 -17.135 1.00 94.31 157 LYS A O 1
ATOM 1346 N N . ILE A 1 158 ? 6.385 -17.053 -15.011 1.00 93.12 158 ILE A N 1
ATOM 1347 C CA . ILE A 1 158 ? 5.156 -17.591 -14.401 1.00 93.12 158 ILE A CA 1
ATOM 1348 C C . ILE A 1 158 ? 3.929 -16.801 -14.868 1.00 93.12 158 ILE A C 1
ATOM 1350 O O . ILE A 1 158 ? 2.919 -17.382 -15.276 1.00 93.12 158 ILE A O 1
ATOM 1354 N N . LEU A 1 159 ? 4.021 -15.468 -14.852 1.00 95.06 159 LEU A N 1
ATOM 1355 C CA . LEU A 1 159 ? 2.924 -14.595 -15.256 1.00 95.06 159 LEU A CA 1
ATOM 1356 C C . LEU A 1 159 ? 2.536 -14.814 -16.727 1.00 95.06 159 LEU A C 1
ATOM 1358 O O . LEU A 1 159 ? 1.351 -14.979 -17.029 1.00 95.06 159 LEU A O 1
ATOM 1362 N N . LYS A 1 160 ? 3.512 -14.871 -17.644 1.00 95.81 160 LYS A N 1
ATOM 1363 C CA . LYS A 1 160 ? 3.238 -15.074 -19.074 1.00 95.81 160 LYS A CA 1
ATOM 1364 C C . LYS A 1 160 ? 2.693 -16.469 -19.382 1.00 95.81 160 LYS A C 1
ATOM 1366 O O . LYS A 1 160 ? 1.848 -16.597 -20.267 1.00 95.81 160 LYS A O 1
ATOM 1371 N N . GLU A 1 161 ? 3.112 -17.500 -18.645 1.00 95.50 161 GLU A N 1
ATOM 1372 C CA . GLU A 1 161 ? 2.561 -18.857 -18.763 1.00 95.50 161 GLU A CA 1
ATOM 1373 C C . GLU A 1 161 ? 1.090 -18.902 -18.324 1.00 95.50 161 GLU A C 1
ATOM 1375 O O . GLU A 1 161 ? 0.240 -19.389 -19.075 1.00 95.50 161 GLU A O 1
ATOM 1380 N N . LYS A 1 162 ? 0.753 -18.312 -17.167 1.00 95.19 162 LYS A N 1
ATOM 1381 C CA . LYS A 1 162 ? -0.639 -18.219 -16.680 1.00 95.19 162 LYS A CA 1
ATOM 1382 C C . LYS A 1 162 ? -1.546 -17.431 -17.629 1.00 95.19 162 LYS A C 1
ATOM 1384 O O . LYS A 1 162 ? -2.706 -17.794 -17.810 1.00 95.19 162 LYS A O 1
ATOM 1389 N N . LEU A 1 163 ? -1.005 -16.396 -18.271 1.00 96.81 163 LEU A N 1
ATOM 1390 C CA . LEU A 1 163 ? -1.700 -15.584 -19.275 1.00 96.81 163 LEU A CA 1
ATOM 1391 C C . LEU A 1 163 ? -1.712 -16.200 -20.682 1.00 96.81 163 LEU A C 1
ATOM 1393 O O . LEU A 1 163 ? -2.240 -15.579 -21.602 1.00 96.81 163 LEU A O 1
ATOM 1397 N N . LYS A 1 164 ? -1.116 -17.385 -20.875 1.00 96.81 164 LYS A N 1
ATOM 1398 C CA . LYS A 1 164 ? -0.993 -18.054 -22.183 1.00 96.81 164 LYS A CA 1
ATOM 1399 C C . LYS A 1 164 ? -0.304 -17.182 -23.249 1.00 96.81 164 LYS A C 1
ATOM 1401 O O . LYS A 1 164 ? -0.672 -17.207 -24.421 1.00 96.81 164 LYS A O 1
ATOM 1406 N N . LYS A 1 165 ? 0.730 -16.436 -22.845 1.00 96.12 165 LYS A N 1
ATOM 1407 C CA . LYS A 1 165 ? 1.575 -15.575 -23.696 1.00 96.12 165 LYS A CA 1
ATOM 1408 C C . LYS A 1 165 ? 3.050 -16.028 -23.661 1.00 96.12 165 LYS A C 1
ATOM 1410 O O . LYS A 1 165 ? 3.920 -15.242 -23.291 1.00 96.12 165 LYS A O 1
ATOM 1415 N N . PRO A 1 166 ? 3.382 -17.280 -24.032 1.00 93.31 166 PRO A N 1
ATOM 1416 C CA . PRO A 1 166 ? 4.727 -17.843 -23.837 1.00 93.31 166 PRO A CA 1
ATOM 1417 C C . PRO A 1 166 ? 5.831 -17.093 -24.601 1.00 93.31 166 PRO A C 1
ATOM 1419 O O . PRO A 1 166 ? 6.966 -17.032 -24.128 1.00 93.31 166 PRO A O 1
ATOM 1422 N N . ASN A 1 167 ? 5.481 -16.466 -25.727 1.00 94.69 167 ASN A N 1
ATOM 1423 C CA . ASN A 1 167 ? 6.408 -15.717 -26.580 1.00 94.69 167 ASN A CA 1
ATOM 1424 C C . ASN A 1 167 ? 6.618 -14.264 -26.126 1.00 94.69 167 ASN A C 1
ATOM 1426 O O . ASN A 1 167 ? 7.379 -13.543 -26.758 1.00 94.69 167 ASN A O 1
ATOM 1430 N N . ALA A 1 168 ? 5.943 -13.810 -25.062 1.00 95.06 168 ALA A N 1
ATOM 1431 C CA . ALA A 1 168 ? 6.202 -12.487 -24.512 1.00 95.06 168 ALA A CA 1
ATOM 1432 C C . ALA A 1 168 ? 7.613 -12.436 -23.906 1.00 95.06 168 ALA A C 1
ATOM 1434 O O . ALA A 1 168 ? 8.020 -13.327 -23.143 1.00 95.06 168 ALA A O 1
ATOM 1435 N N . GLU A 1 169 ? 8.334 -11.369 -24.227 1.00 94.38 169 GLU A N 1
ATOM 1436 C CA . GLU A 1 169 ? 9.665 -11.073 -23.709 1.00 94.38 169 GLU A CA 1
ATOM 1437 C C . GLU A 1 169 ? 9.601 -9.843 -22.815 1.00 94.38 169 GLU A C 1
ATOM 1439 O O . GLU A 1 169 ? 8.908 -8.873 -23.123 1.00 94.38 169 GLU A O 1
ATOM 1444 N N . LEU A 1 170 ? 10.310 -9.896 -21.687 1.00 91.19 170 LEU A N 1
ATOM 1445 C CA . LEU A 1 170 ? 10.337 -8.789 -20.746 1.00 91.19 170 LEU A CA 1
ATOM 1446 C C . LEU A 1 170 ? 11.113 -7.632 -21.372 1.00 91.19 170 LEU A C 1
ATOM 1448 O O . LEU A 1 170 ? 12.333 -7.703 -21.532 1.00 91.19 170 LEU A O 1
ATOM 1452 N N . ILE A 1 171 ? 10.414 -6.549 -21.699 1.00 86.88 171 ILE A N 1
ATOM 1453 C CA . ILE A 1 171 ? 11.084 -5.344 -22.168 1.00 86.88 171 ILE A CA 1
ATOM 1454 C C . ILE A 1 171 ? 11.858 -4.732 -21.003 1.00 86.88 171 ILE A C 1
ATOM 1456 O O . ILE A 1 171 ? 11.310 -4.457 -19.930 1.00 86.88 171 ILE A O 1
ATOM 1460 N N . LYS A 1 172 ? 13.152 -4.494 -21.217 1.00 71.88 172 LYS A N 1
ATOM 1461 C CA . LYS A 1 172 ? 13.967 -3.738 -20.271 1.00 71.88 172 LYS A CA 1
ATOM 1462 C C . LYS A 1 172 ? 13.510 -2.284 -20.325 1.00 71.88 172 LYS A C 1
ATOM 1464 O O . LYS A 1 172 ? 13.786 -1.577 -21.289 1.00 71.88 172 LYS A O 1
ATOM 1469 N N . PHE A 1 173 ? 12.771 -1.836 -19.313 1.00 63.09 173 PHE A N 1
ATOM 1470 C CA . PHE A 1 173 ? 12.587 -0.401 -19.110 1.00 63.09 173 PHE A CA 1
ATOM 1471 C C . PHE A 1 173 ? 13.921 0.208 -18.699 1.00 63.09 173 PHE A C 1
ATOM 1473 O O . PHE A 1 173 ? 14.658 -0.426 -17.944 1.00 63.09 173 PHE A O 1
ATOM 1480 N N . ASN A 1 174 ? 14.201 1.421 -19.188 1.00 51.84 174 ASN A N 1
ATOM 1481 C CA . ASN A 1 174 ? 15.394 2.188 -18.841 1.00 51.84 174 ASN A CA 1
ATOM 1482 C C . ASN A 1 174 ? 15.659 2.066 -17.337 1.00 51.84 174 ASN A C 1
ATOM 1484 O O . ASN A 1 174 ? 14.875 2.556 -16.518 1.00 51.84 174 ASN A O 1
ATOM 1488 N N . GLN A 1 175 ? 16.745 1.370 -16.990 1.00 55.22 175 GLN A N 1
ATOM 1489 C CA . GLN A 1 175 ? 17.350 1.480 -15.672 1.00 55.22 175 GLN A CA 1
ATOM 1490 C C . GLN A 1 175 ? 17.557 2.978 -15.466 1.00 55.22 175 GLN A C 1
ATOM 1492 O O . GLN A 1 175 ? 18.169 3.631 -16.309 1.00 55.22 175 GLN A O 1
ATOM 1497 N N . SER A 1 176 ? 16.965 3.550 -14.417 1.00 55.97 176 SER A N 1
ATOM 1498 C CA . SER A 1 176 ? 17.265 4.934 -14.058 1.00 55.97 176 SER A CA 1
ATOM 1499 C C . SER A 1 176 ? 18.786 5.070 -13.996 1.00 55.97 176 SER A C 1
ATOM 1501 O O . SER A 1 176 ? 19.404 4.240 -13.330 1.00 55.97 176 SER A O 1
ATOM 1503 N N . GLU A 1 177 ? 19.363 6.051 -14.702 1.00 57.56 177 GLU A N 1
ATOM 1504 C CA . GLU A 1 177 ? 20.806 6.348 -14.744 1.00 57.56 177 GLU A CA 1
ATOM 1505 C C . GLU A 1 177 ? 21.293 6.853 -13.381 1.00 57.56 177 GLU A C 1
ATOM 1507 O O . GLU A 1 177 ? 21.653 8.012 -13.177 1.00 57.56 177 GLU A O 1
ATOM 1512 N N . HIS A 1 178 ? 21.179 6.004 -12.378 1.00 68.88 178 HIS A N 1
ATOM 1513 C CA . HIS A 1 178 ? 21.445 6.293 -10.989 1.00 68.88 178 HIS A CA 1
ATOM 1514 C C . HIS A 1 178 ? 22.423 5.245 -10.495 1.00 68.88 178 HIS A C 1
ATOM 1516 O O . HIS A 1 178 ? 22.477 4.120 -10.999 1.00 68.88 178 HIS A O 1
ATOM 1522 N N . LYS A 1 179 ? 23.228 5.650 -9.518 1.00 82.38 179 LYS A N 1
ATOM 1523 C CA . LYS A 1 179 ? 24.211 4.771 -8.900 1.00 82.38 179 LYS A CA 1
ATOM 1524 C C . LYS A 1 179 ? 23.501 3.545 -8.316 1.00 82.38 179 LYS A C 1
ATOM 1526 O O . LYS A 1 179 ? 22.300 3.609 -8.028 1.00 82.38 179 LYS A O 1
ATOM 1531 N N . PRO A 1 180 ? 24.209 2.430 -8.109 1.00 87.38 180 PRO A N 1
ATOM 1532 C CA . PRO A 1 180 ? 23.667 1.345 -7.312 1.00 87.38 180 PRO A CA 1
ATOM 1533 C C . PRO A 1 180 ? 23.114 1.872 -5.985 1.00 87.38 180 PRO A C 1
ATOM 1535 O O . PRO A 1 180 ? 23.732 2.724 -5.346 1.00 87.38 180 PRO A O 1
ATOM 1538 N N . PHE A 1 181 ? 21.932 1.404 -5.579 1.00 90.69 181 PHE A N 1
ATOM 1539 C CA . PHE A 1 181 ? 21.174 2.084 -4.527 1.00 90.69 181 PHE A CA 1
ATOM 1540 C C . PHE A 1 181 ? 21.937 2.188 -3.199 1.00 90.69 181 PHE A C 1
ATOM 1542 O O . PHE A 1 181 ? 21.762 3.158 -2.470 1.00 90.69 181 PHE A O 1
ATOM 1549 N N . TRP A 1 182 ? 22.804 1.219 -2.891 1.00 92.00 182 TRP A N 1
ATOM 1550 C CA . TRP A 1 182 ? 23.609 1.207 -1.671 1.00 92.00 182 TRP A CA 1
ATOM 1551 C C . TRP A 1 182 ? 24.593 2.377 -1.575 1.00 92.00 182 TRP A C 1
ATOM 1553 O O . TRP A 1 182 ? 24.947 2.765 -0.468 1.00 92.00 182 TRP A O 1
ATOM 1563 N N . GLU A 1 183 ? 24.985 2.986 -2.698 1.00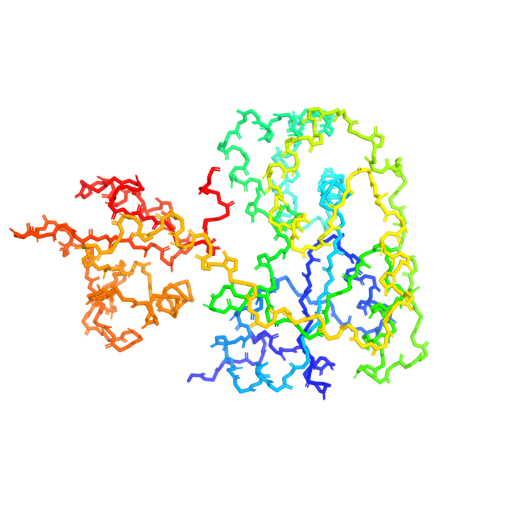 93.38 183 GLU A N 1
ATOM 1564 C CA . GLU A 1 183 ? 25.850 4.173 -2.711 1.00 93.38 183 GLU A CA 1
ATOM 1565 C C . GLU A 1 183 ? 25.137 5.447 -2.234 1.00 93.38 183 GLU A C 1
ATOM 1567 O O . GLU A 1 183 ? 25.793 6.447 -1.950 1.00 93.38 183 GLU A O 1
ATOM 1572 N N . TYR A 1 184 ? 23.805 5.431 -2.125 1.00 94.81 184 TYR A N 1
ATOM 1573 C CA . TYR A 1 184 ? 23.037 6.552 -1.578 1.00 94.81 184 TYR A CA 1
ATOM 1574 C C . TYR A 1 184 ? 22.928 6.530 -0.051 1.00 94.81 184 TYR A C 1
ATOM 1576 O O . TYR A 1 184 ? 22.370 7.466 0.519 1.00 94.81 184 TYR A O 1
ATOM 1584 N N . TYR A 1 185 ? 23.400 5.472 0.610 1.00 96.56 185 TYR A N 1
ATOM 1585 C CA . TYR A 1 185 ? 23.149 5.235 2.026 1.00 96.56 185 TYR A CA 1
ATOM 1586 C C . TYR A 1 185 ? 24.416 5.335 2.868 1.00 96.56 185 TYR A C 1
ATOM 1588 O O . TYR A 1 185 ? 25.415 4.670 2.606 1.00 96.56 185 TYR A O 1
ATOM 1596 N N . ASP A 1 186 ? 24.316 6.078 3.967 1.00 96.94 186 ASP A N 1
ATOM 1597 C CA . ASP A 1 186 ? 25.167 5.858 5.131 1.00 96.94 186 ASP A CA 1
ATOM 1598 C C . ASP A 1 186 ? 24.515 4.870 6.117 1.00 96.94 186 ASP A C 1
ATOM 1600 O O . ASP A 1 186 ? 23.349 4.485 5.982 1.00 96.94 186 ASP A O 1
ATOM 1604 N N . LYS A 1 187 ? 25.263 4.480 7.155 1.00 96.38 187 LYS A N 1
ATOM 1605 C CA . LYS A 1 187 ? 24.798 3.532 8.179 1.00 96.38 187 LYS A CA 1
ATOM 1606 C C . LYS A 1 187 ? 23.496 3.977 8.862 1.00 96.38 187 LYS A C 1
ATOM 1608 O O . LYS A 1 187 ? 22.600 3.160 9.052 1.00 96.38 187 LYS A O 1
ATOM 1613 N N . LYS A 1 188 ? 23.366 5.263 9.199 1.00 98.12 188 LYS A N 1
ATOM 1614 C CA . LYS A 1 188 ? 22.184 5.797 9.891 1.00 98.12 188 LYS A CA 1
ATOM 1615 C C . LYS A 1 188 ? 20.954 5.753 8.985 1.00 98.12 188 LYS A C 1
ATOM 1617 O O . LYS A 1 188 ? 19.868 5.408 9.441 1.00 98.12 188 LYS A O 1
ATOM 1622 N N . MET A 1 189 ? 21.115 6.066 7.702 1.00 98.38 189 MET A N 1
ATOM 1623 C CA . MET A 1 189 ? 20.046 5.958 6.711 1.00 98.38 189 MET A CA 1
ATOM 1624 C C . MET A 1 189 ? 19.588 4.505 6.534 1.00 98.38 189 MET A C 1
ATOM 1626 O O . MET A 1 189 ? 18.386 4.262 6.422 1.00 98.38 189 MET A O 1
ATOM 1630 N N . VAL A 1 190 ? 20.518 3.539 6.543 1.00 97.88 190 VAL A N 1
ATOM 1631 C CA . VAL A 1 190 ? 20.171 2.107 6.499 1.00 97.88 190 VAL A CA 1
ATOM 1632 C C . VAL A 1 190 ? 19.285 1.738 7.685 1.00 97.88 190 VAL A C 1
ATOM 1634 O O . VAL A 1 190 ? 18.262 1.084 7.480 1.00 97.88 190 VAL A O 1
ATOM 1637 N N . ASP A 1 191 ? 19.647 2.178 8.892 1.00 96.25 191 ASP A N 1
ATOM 1638 C CA . ASP A 1 191 ? 18.911 1.881 10.124 1.00 96.25 191 ASP A CA 1
ATOM 1639 C C . ASP A 1 191 ? 17.515 2.527 10.135 1.00 96.25 191 ASP A C 1
ATOM 1641 O O . ASP A 1 191 ? 16.541 1.853 10.464 1.00 96.25 191 ASP A O 1
ATOM 1645 N N . ILE A 1 192 ? 17.387 3.780 9.679 1.00 96.50 192 ILE A N 1
ATOM 1646 C CA . ILE A 1 192 ? 16.087 4.466 9.541 1.00 96.50 192 ILE A CA 1
ATOM 1647 C C . ILE A 1 192 ? 15.153 3.683 8.611 1.00 96.50 192 ILE A C 1
ATOM 1649 O O . ILE A 1 192 ? 13.986 3.462 8.925 1.00 96.50 192 ILE A O 1
ATOM 1653 N N . VAL A 1 193 ? 15.652 3.251 7.451 1.00 97.00 193 VAL A N 1
ATOM 1654 C CA . VAL A 1 193 ? 14.837 2.484 6.498 1.00 97.00 193 VAL A CA 1
ATOM 1655 C C . VAL A 1 193 ? 14.532 1.088 7.035 1.00 97.00 193 VAL A C 1
ATOM 1657 O O . VAL A 1 193 ? 13.422 0.599 6.829 1.00 97.00 193 VAL A O 1
ATOM 1660 N N . ARG A 1 194 ? 15.467 0.473 7.774 1.00 90.25 194 ARG A N 1
ATOM 1661 C CA . ARG A 1 194 ? 15.227 -0.805 8.452 1.00 90.25 194 ARG A CA 1
ATOM 1662 C C . ARG A 1 194 ? 14.073 -0.704 9.443 1.00 90.25 194 ARG A C 1
ATOM 1664 O O . ARG A 1 194 ? 13.238 -1.594 9.466 1.00 90.25 194 ARG A O 1
ATOM 1671 N N . GLU A 1 195 ? 14.022 0.372 10.220 1.00 85.69 195 GLU A N 1
ATOM 1672 C CA . GLU A 1 195 ? 12.939 0.639 11.168 1.00 85.69 195 GLU A CA 1
ATOM 1673 C C . GLU A 1 195 ? 11.599 0.835 10.441 1.00 85.69 195 GLU A C 1
ATOM 1675 O O . GLU A 1 195 ? 10.617 0.169 10.757 1.00 85.69 195 GLU A O 1
ATOM 1680 N N . ILE A 1 196 ? 11.564 1.698 9.420 1.00 85.12 196 ILE A N 1
ATOM 1681 C CA . ILE A 1 196 ? 10.326 2.045 8.701 1.00 85.12 196 ILE A CA 1
ATOM 1682 C C . ILE A 1 196 ? 9.726 0.840 7.960 1.00 85.12 196 ILE A C 1
ATOM 1684 O O . ILE A 1 196 ? 8.506 0.681 7.927 1.00 85.12 196 ILE A O 1
ATOM 1688 N N . TYR A 1 197 ? 10.567 -0.001 7.354 1.00 85.06 197 TYR A N 1
ATOM 1689 C CA . TYR A 1 197 ? 10.137 -1.134 6.526 1.00 85.06 197 TYR A CA 1
ATOM 1690 C C . TYR A 1 197 ? 10.451 -2.492 7.165 1.00 85.06 197 TYR A C 1
ATOM 1692 O O . TYR A 1 197 ? 10.569 -3.487 6.448 1.00 85.06 197 TYR A O 1
ATOM 1700 N N . ALA A 1 198 ? 10.566 -2.555 8.496 1.00 80.00 198 ALA A N 1
ATOM 1701 C CA . ALA A 1 198 ? 10.940 -3.765 9.235 1.00 80.00 198 ALA A CA 1
ATOM 1702 C C . ALA A 1 198 ? 10.114 -4.994 8.820 1.00 80.00 198 ALA A C 1
ATOM 1704 O O . ALA A 1 198 ? 10.671 -6.050 8.532 1.00 80.00 198 ALA A O 1
ATOM 1705 N N . THR A 1 199 ? 8.797 -4.827 8.682 1.00 74.81 199 THR A N 1
ATOM 1706 C CA . THR A 1 199 ? 7.880 -5.898 8.272 1.00 74.81 199 THR A CA 1
ATOM 1707 C C . THR A 1 199 ? 8.145 -6.397 6.849 1.00 74.81 199 THR A C 1
ATOM 1709 O O . THR A 1 199 ? 8.160 -7.602 6.628 1.00 74.81 199 THR A O 1
ATOM 1712 N N . ASP A 1 200 ? 8.399 -5.507 5.880 1.00 80.75 200 ASP A N 1
ATOM 1713 C CA . ASP A 1 200 ? 8.766 -5.929 4.516 1.00 80.75 200 ASP A CA 1
ATOM 1714 C C . ASP A 1 200 ? 10.080 -6.722 4.536 1.00 80.75 200 ASP A C 1
ATOM 1716 O O . ASP A 1 200 ? 10.214 -7.741 3.860 1.00 80.75 200 ASP A O 1
ATOM 1720 N N . ILE A 1 201 ? 11.055 -6.248 5.313 1.00 81.50 201 ILE A N 1
ATOM 1721 C CA . ILE A 1 201 ? 12.382 -6.858 5.429 1.00 81.50 201 ILE A CA 1
ATOM 1722 C C . ILE A 1 201 ? 12.269 -8.264 6.015 1.00 81.50 201 ILE A C 1
ATOM 1724 O O . ILE A 1 201 ? 12.825 -9.209 5.457 1.00 81.50 201 ILE A O 1
ATOM 1728 N N . GLU A 1 202 ? 11.514 -8.417 7.100 1.00 76.69 202 GLU A N 1
ATOM 1729 C CA . GLU A 1 202 ? 11.324 -9.696 7.775 1.00 76.69 202 GLU A CA 1
ATOM 1730 C C . GLU A 1 202 ? 10.508 -10.688 6.937 1.00 76.69 202 GLU A C 1
ATOM 1732 O O . GLU A 1 202 ? 10.885 -11.862 6.837 1.00 76.69 202 GLU A O 1
ATOM 1737 N N . LEU A 1 203 ? 9.405 -10.236 6.327 1.00 71.81 203 LEU A N 1
ATOM 1738 C CA . LEU A 1 203 ? 8.510 -11.094 5.546 1.00 71.81 203 LEU A CA 1
ATOM 1739 C C . LEU A 1 203 ? 9.162 -11.590 4.265 1.00 71.81 203 LEU A C 1
ATOM 1741 O O . LEU A 1 203 ? 9.070 -12.773 3.937 1.00 71.81 203 LEU A O 1
ATOM 1745 N N . PHE A 1 204 ? 9.828 -10.685 3.553 1.00 82.06 204 PHE A N 1
ATOM 1746 C CA . PHE A 1 204 ? 10.407 -10.973 2.246 1.00 82.06 204 PHE A CA 1
ATOM 1747 C C . PHE A 1 204 ? 11.902 -11.296 2.321 1.00 82.06 204 PHE A C 1
ATOM 1749 O O . PHE A 1 204 ? 12.526 -11.492 1.279 1.00 82.06 204 PHE A O 1
ATOM 1756 N N . LYS A 1 205 ? 12.459 -11.404 3.537 1.00 83.06 205 LYS A N 1
ATOM 1757 C CA . LYS A 1 205 ? 13.846 -11.815 3.815 1.00 83.06 205 LYS A CA 1
ATOM 1758 C C . LYS A 1 205 ? 14.879 -10.942 3.098 1.00 83.06 205 LYS A C 1
ATOM 1760 O O . LYS A 1 205 ? 15.834 -11.441 2.506 1.00 83.06 205 LYS A O 1
ATOM 1765 N N . TYR A 1 206 ? 14.674 -9.627 3.140 1.00 85.31 206 TYR A N 1
ATOM 1766 C CA . TYR A 1 206 ? 15.621 -8.679 2.559 1.00 85.31 206 TYR A CA 1
ATOM 1767 C C . TYR A 1 206 ? 16.791 -8.384 3.495 1.00 85.31 206 TYR A C 1
ATOM 1769 O O . TYR A 1 206 ? 16.655 -8.337 4.712 1.00 85.31 206 TYR A O 1
ATOM 1777 N N . GLU A 1 207 ? 17.939 -8.087 2.896 1.00 88.12 207 GLU A N 1
ATOM 1778 C CA . GLU A 1 207 ? 19.141 -7.619 3.582 1.00 88.12 207 GLU A CA 1
ATOM 1779 C C . GLU A 1 207 ? 19.746 -6.445 2.800 1.00 88.12 207 GLU A C 1
ATOM 1781 O O . GLU A 1 207 ? 19.565 -6.331 1.584 1.00 88.12 207 GLU A O 1
ATOM 1786 N N . PHE A 1 208 ? 20.475 -5.570 3.495 1.00 87.81 208 PHE A N 1
ATOM 1787 C CA . PHE A 1 208 ? 21.241 -4.481 2.886 1.00 87.81 208 PHE A CA 1
ATOM 1788 C C . PHE A 1 208 ? 22.727 -4.877 2.780 1.00 87.81 208 PHE A C 1
ATOM 1790 O O . PHE A 1 208 ? 23.252 -5.422 3.751 1.00 87.81 208 PHE A O 1
ATOM 1797 N N . PRO A 1 209 ? 23.451 -4.568 1.685 1.00 71.19 209 PRO A N 1
ATOM 1798 C CA . PRO A 1 209 ? 22.982 -3.931 0.454 1.00 71.19 209 PRO A CA 1
ATOM 1799 C C . PRO A 1 209 ? 22.264 -4.902 -0.491 1.00 71.19 209 PRO A C 1
ATOM 1801 O O . PRO A 1 209 ? 21.456 -4.458 -1.277 1.00 71.19 209 PRO A O 1
ATOM 1804 N N . ALA A 1 210 ? 22.519 -6.205 -0.421 1.00 66.19 210 ALA A N 1
ATOM 1805 C CA . ALA A 1 210 ? 21.706 -7.291 -0.979 1.00 66.19 210 ALA A CA 1
ATOM 1806 C C . ALA A 1 210 ? 22.485 -8.582 -0.744 1.00 66.19 210 ALA A C 1
ATOM 1808 O O . ALA A 1 210 ? 23.659 -8.669 -1.114 1.00 66.19 210 ALA A O 1
ATOM 1809 N N . ASN A 1 211 ? 21.849 -9.616 -0.203 1.00 53.22 211 ASN A N 1
ATOM 1810 C CA . ASN A 1 211 ? 22.449 -10.941 -0.220 1.00 53.22 211 ASN A CA 1
ATOM 1811 C C . ASN A 1 211 ? 22.095 -11.613 -1.550 1.00 53.22 211 ASN A C 1
ATOM 1813 O O . ASN A 1 211 ? 21.161 -12.407 -1.648 1.00 53.22 211 ASN A O 1
ATOM 1817 N N . ASN A 1 212 ? 22.853 -11.286 -2.603 1.00 52.59 212 ASN A N 1
ATOM 1818 C CA . ASN A 1 212 ? 22.730 -11.929 -3.920 1.00 52.59 212 ASN A CA 1
ATOM 1819 C C . ASN A 1 212 ? 22.847 -13.464 -3.844 1.00 52.59 212 ASN A C 1
ATOM 1821 O O . ASN A 1 212 ? 22.471 -14.152 -4.790 1.00 52.59 212 ASN A O 1
ATOM 1825 N N . LYS A 1 213 ? 23.375 -14.006 -2.739 1.00 48.69 213 LYS A N 1
ATOM 1826 C CA . LYS A 1 213 ? 23.455 -15.442 -2.473 1.00 48.69 213 LYS A CA 1
ATOM 1827 C C . LYS A 1 213 ? 22.075 -16.038 -2.170 1.00 48.69 213 LYS A C 1
ATOM 1829 O O . LYS A 1 213 ? 21.689 -16.994 -2.823 1.00 48.69 213 LYS A O 1
ATOM 1834 N N . PHE A 1 214 ? 21.278 -15.398 -1.312 1.00 52.34 214 PHE A N 1
ATOM 1835 C CA . PHE A 1 214 ? 19.958 -15.894 -0.903 1.00 52.34 214 PHE A CA 1
ATOM 1836 C C . PHE A 1 214 ? 18.940 -15.919 -2.061 1.00 52.34 214 PHE A C 1
ATOM 1838 O O . PHE A 1 214 ? 18.245 -16.911 -2.253 1.00 52.34 214 PHE A O 1
ATOM 1845 N N . ILE A 1 215 ? 18.914 -14.881 -2.910 1.00 50.81 215 ILE A N 1
ATOM 1846 C CA . ILE A 1 215 ? 18.026 -14.822 -4.095 1.00 50.81 215 ILE A CA 1
ATOM 1847 C C . ILE A 1 215 ? 18.441 -15.859 -5.162 1.00 50.81 215 ILE A C 1
ATOM 1849 O O . ILE A 1 215 ? 17.595 -16.487 -5.806 1.00 50.81 215 ILE A O 1
ATOM 1853 N N . LYS A 1 216 ? 19.751 -16.103 -5.319 1.00 48.50 216 LYS A N 1
ATOM 1854 C CA . LYS A 1 216 ? 20.279 -17.171 -6.189 1.00 48.50 216 LYS A CA 1
ATOM 1855 C C . LYS A 1 216 ? 20.026 -18.578 -5.639 1.00 48.50 216 LYS A C 1
ATOM 1857 O O . LYS A 1 216 ? 19.907 -19.515 -6.424 1.00 48.50 216 LYS A O 1
ATOM 1862 N N . ASP A 1 217 ? 19.947 -18.730 -4.321 1.00 48.78 217 ASP A N 1
ATOM 1863 C CA . ASP A 1 217 ? 19.692 -20.017 -3.674 1.00 48.78 217 ASP A CA 1
ATOM 1864 C C . ASP A 1 217 ? 18.188 -20.364 -3.675 1.00 48.78 217 ASP A C 1
ATOM 1866 O O . ASP A 1 217 ? 17.844 -21.516 -3.942 1.00 48.78 217 ASP A O 1
ATOM 1870 N N . ILE A 1 218 ? 17.287 -19.378 -3.532 1.00 49.53 218 ILE A N 1
ATOM 1871 C CA . ILE A 1 218 ? 15.831 -19.561 -3.726 1.00 49.53 218 ILE A CA 1
ATOM 1872 C C . ILE A 1 218 ? 15.519 -19.990 -5.166 1.00 49.53 218 ILE A C 1
ATOM 1874 O O . ILE A 1 218 ? 14.845 -20.995 -5.383 1.00 49.53 218 ILE A O 1
ATOM 1878 N N . SER A 1 219 ? 16.069 -19.286 -6.161 1.00 44.59 219 SER A N 1
ATOM 1879 C CA . SER A 1 219 ? 15.855 -19.615 -7.583 1.00 44.59 219 SER A CA 1
ATOM 1880 C C . SER A 1 219 ? 16.398 -20.996 -7.984 1.00 44.59 219 SER A C 1
ATOM 1882 O O . SER A 1 219 ? 15.918 -21.591 -8.948 1.00 44.59 219 SER A O 1
ATOM 1884 N N . LYS A 1 220 ? 17.356 -21.558 -7.231 1.00 42.78 220 LYS A N 1
ATOM 1885 C CA . LYS A 1 220 ? 17.854 -22.934 -7.420 1.00 42.78 220 LYS A CA 1
ATOM 1886 C C . LYS A 1 220 ? 17.021 -24.008 -6.716 1.00 42.78 220 LYS A C 1
ATOM 1888 O O . LYS A 1 220 ? 17.080 -25.162 -7.136 1.00 42.78 220 LYS A O 1
ATOM 1893 N N . GLN A 1 221 ? 16.267 -23.663 -5.672 1.00 38.44 221 GLN A N 1
ATOM 1894 C CA . GLN A 1 221 ? 15.439 -24.603 -4.899 1.00 38.44 221 GLN A CA 1
ATOM 1895 C C . GLN A 1 221 ? 13.958 -24.622 -5.325 1.00 38.44 221 GLN A C 1
ATOM 1897 O O . GLN A 1 221 ? 13.180 -25.418 -4.798 1.00 38.44 221 GLN A O 1
ATOM 1902 N N . ASN A 1 222 ? 13.570 -23.816 -6.321 1.00 38.84 222 ASN A N 1
ATOM 1903 C CA . ASN A 1 222 ? 12.209 -23.736 -6.863 1.00 38.84 222 ASN A CA 1
ATOM 1904 C C . ASN A 1 222 ? 11.800 -24.971 -7.690 1.00 38.84 222 ASN A C 1
ATOM 1906 O O . ASN A 1 222 ? 11.590 -24.906 -8.903 1.00 38.84 222 ASN A O 1
ATOM 1910 N N . LYS A 1 223 ? 11.628 -26.104 -7.005 1.00 36.66 223 LYS A N 1
ATOM 1911 C CA . LYS A 1 223 ? 10.633 -27.110 -7.397 1.00 36.66 223 LYS A CA 1
ATOM 1912 C C . LYS A 1 223 ? 9.505 -27.256 -6.386 1.00 36.66 223 LYS A C 1
ATOM 1914 O O . LYS A 1 223 ? 8.380 -27.405 -6.828 1.00 36.66 223 LYS A O 1
ATOM 1919 N N . ASP A 1 224 ? 9.759 -27.097 -5.089 1.00 33.81 224 ASP A N 1
ATOM 1920 C CA . ASP A 1 224 ? 8.740 -27.366 -4.066 1.00 33.81 224 ASP A CA 1
ATOM 1921 C C . ASP A 1 224 ? 8.902 -26.493 -2.816 1.00 33.81 224 ASP A C 1
ATOM 1923 O O . ASP A 1 224 ? 8.637 -26.940 -1.702 1.00 33.81 224 ASP A O 1
ATOM 1927 N N . ILE A 1 225 ? 9.308 -25.226 -2.958 1.00 38.62 225 ILE A N 1
ATOM 1928 C CA . ILE A 1 225 ? 9.014 -24.273 -1.883 1.00 38.62 225 ILE A CA 1
ATOM 1929 C C . ILE A 1 225 ? 7.595 -23.764 -2.119 1.00 38.62 225 ILE A C 1
ATOM 1931 O O . ILE A 1 225 ? 7.352 -22.632 -2.532 1.00 38.62 225 ILE A O 1
ATOM 1935 N N . GLU A 1 226 ? 6.644 -24.654 -1.842 1.00 37.75 226 GLU A N 1
ATOM 1936 C CA . GLU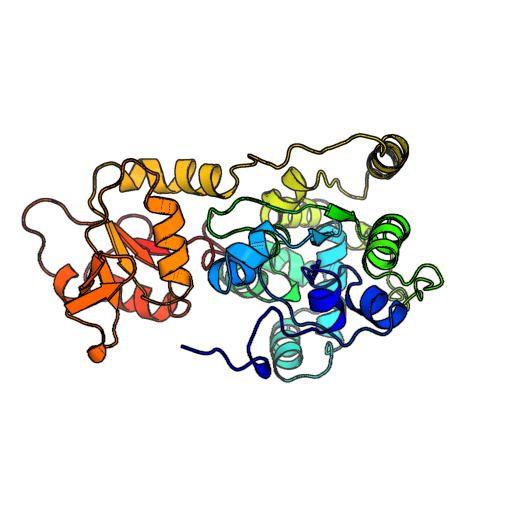 A 1 226 ? 5.341 -24.286 -1.310 1.00 37.75 226 GLU A CA 1
ATOM 1937 C C . GLU A 1 226 ? 5.646 -23.515 -0.015 1.00 37.75 226 GLU A C 1
ATOM 1939 O O . GLU A 1 226 ? 5.652 -24.072 1.083 1.00 37.75 226 GLU A O 1
ATOM 1944 N N . VAL A 1 227 ? 6.076 -22.249 -0.135 1.00 40.62 227 VAL A N 1
ATOM 1945 C CA . VAL A 1 227 ? 6.326 -21.429 1.041 1.00 40.62 227 VAL A CA 1
ATOM 1946 C C . VAL A 1 227 ? 4.966 -21.341 1.693 1.00 40.62 227 VAL A C 1
ATOM 1948 O O . VAL A 1 227 ? 4.031 -20.748 1.155 1.00 40.62 227 VAL A O 1
ATOM 1951 N N . ASN A 1 228 ? 4.853 -22.023 2.822 1.00 35.88 228 ASN A N 1
ATOM 1952 C CA . ASN A 1 228 ? 3.652 -22.178 3.610 1.00 35.88 228 ASN A CA 1
ATOM 1953 C C . ASN A 1 228 ? 3.348 -20.828 4.292 1.00 35.88 228 ASN A C 1
ATOM 1955 O O . ASN A 1 228 ? 3.319 -20.712 5.512 1.00 35.88 228 ASN A O 1
ATOM 1959 N N . TYR A 1 229 ? 3.147 -19.771 3.493 1.00 45.34 229 TYR A N 1
ATOM 1960 C CA . TYR A 1 229 ? 2.711 -18.435 3.902 1.00 45.34 229 TYR A CA 1
ATOM 1961 C C . TYR A 1 229 ? 1.289 -18.459 4.472 1.00 45.34 229 TYR A C 1
ATOM 1963 O O . TYR A 1 229 ? 0.824 -17.449 4.993 1.00 45.34 229 TYR A O 1
ATOM 1971 N N . LYS A 1 230 ? 0.619 -19.623 4.439 1.00 39.53 230 LYS A N 1
ATOM 1972 C CA . LYS A 1 230 ? -0.760 -19.837 4.884 1.00 39.53 230 LYS A CA 1
ATOM 1973 C C . LYS A 1 230 ? -1.071 -19.404 6.316 1.00 39.53 230 LYS A C 1
ATOM 1975 O O . LYS A 1 230 ? -2.244 -19.433 6.652 1.00 39.53 230 LYS A O 1
ATOM 1980 N N . LYS A 1 231 ? -0.106 -19.000 7.150 1.00 42.84 231 LYS A N 1
ATOM 1981 C CA . LYS A 1 231 ? -0.352 -18.512 8.521 1.00 42.84 231 LYS A CA 1
ATOM 1982 C C . LYS A 1 231 ? 0.704 -17.523 9.039 1.00 42.84 231 LYS A C 1
ATOM 1984 O O . LYS A 1 231 ? 1.038 -17.542 10.221 1.00 42.84 231 LYS A O 1
ATOM 1989 N N . LEU A 1 232 ? 1.257 -16.644 8.199 1.00 41.81 232 LEU A N 1
ATOM 1990 C CA . LEU A 1 232 ? 2.023 -15.508 8.733 1.00 41.81 232 LEU A CA 1
ATOM 1991 C C . LEU A 1 232 ? 1.047 -14.421 9.181 1.00 41.81 232 LEU A C 1
ATOM 1993 O O . LEU A 1 232 ? 0.573 -13.588 8.411 1.00 41.81 232 LEU A O 1
ATOM 1997 N N . ASN A 1 233 ? 0.717 -14.515 10.463 1.00 49.69 233 ASN A N 1
ATOM 1998 C CA . ASN A 1 233 ? -0.270 -13.734 11.181 1.00 49.69 233 ASN A CA 1
ATOM 1999 C C . ASN A 1 233 ? 0.293 -12.334 11.502 1.00 49.69 233 ASN A C 1
ATOM 2001 O O . ASN A 1 233 ? 0.434 -11.946 12.652 1.00 49.69 233 ASN A O 1
ATOM 2005 N N . VAL A 1 234 ? 0.672 -11.571 10.471 1.00 47.50 234 VAL A N 1
ATOM 2006 C CA . VAL A 1 234 ? 1.269 -10.227 10.606 1.00 47.50 234 VAL A CA 1
ATOM 2007 C C . VAL A 1 234 ? 0.290 -9.272 11.274 1.00 47.50 234 VAL A C 1
ATOM 2009 O O . VAL A 1 234 ? 0.649 -8.555 12.208 1.00 47.50 234 VAL A O 1
ATOM 2012 N N . ALA A 1 235 ? -0.975 -9.319 10.850 1.00 44.97 235 ALA A N 1
ATOM 2013 C CA . ALA A 1 235 ? -2.026 -8.617 11.560 1.00 44.97 235 ALA A CA 1
ATOM 2014 C C . ALA A 1 235 ? -2.256 -9.195 12.949 1.00 44.97 235 ALA A C 1
ATOM 2016 O O . ALA A 1 235 ? -2.496 -8.418 13.853 1.00 44.97 235 ALA A O 1
ATOM 2017 N N . GLU A 1 236 ? -2.138 -10.503 13.170 1.00 45.97 236 GLU A N 1
ATOM 2018 C CA . GLU A 1 236 ? -2.251 -11.049 14.524 1.00 45.97 236 GLU A CA 1
ATOM 2019 C C . GLU A 1 236 ? -1.126 -10.586 15.432 1.00 45.97 236 GLU A C 1
ATOM 2021 O O . GLU A 1 236 ? -1.427 -10.275 16.561 1.00 45.97 236 GLU A O 1
ATOM 2026 N N . ASN A 1 237 ? 0.121 -10.473 14.983 1.00 44.59 237 ASN A N 1
ATOM 2027 C CA . ASN A 1 237 ? 1.211 -9.980 15.822 1.00 44.59 237 ASN A CA 1
ATOM 2028 C C . ASN A 1 237 ? 1.001 -8.500 16.162 1.00 44.59 237 ASN A C 1
ATOM 2030 O O . ASN A 1 237 ? 1.059 -8.130 17.329 1.00 44.59 237 ASN A O 1
ATOM 2034 N N . PHE A 1 238 ? 0.619 -7.672 15.183 1.00 48.12 238 PHE A N 1
ATOM 2035 C CA . PHE A 1 238 ? 0.302 -6.259 15.427 1.00 48.12 238 PHE A CA 1
ATOM 2036 C C . PHE A 1 238 ? -0.956 -6.068 16.304 1.00 48.12 238 PHE A C 1
ATOM 2038 O O . PHE A 1 238 ? -0.976 -5.244 17.216 1.00 48.12 238 PHE A O 1
ATOM 2045 N N . ILE A 1 239 ? -2.013 -6.852 16.063 1.00 49.34 239 ILE A N 1
ATOM 2046 C CA . ILE A 1 239 ? -3.253 -6.861 16.855 1.00 49.34 239 ILE A CA 1
ATOM 2047 C C . ILE A 1 239 ? -2.998 -7.461 18.249 1.00 49.34 239 ILE A C 1
ATOM 2049 O O . ILE A 1 239 ? -3.524 -6.963 19.237 1.00 49.34 239 ILE A O 1
ATOM 2053 N N . ASN A 1 240 ? -2.191 -8.508 18.378 1.00 48.34 240 ASN A N 1
ATOM 2054 C CA . ASN A 1 240 ? -1.939 -9.178 19.652 1.00 48.34 240 ASN A CA 1
ATOM 2055 C C . ASN A 1 240 ? -1.019 -8.346 20.546 1.00 48.34 240 ASN A C 1
ATOM 2057 O O . ASN A 1 240 ? -1.305 -8.240 21.734 1.00 48.34 240 ASN A O 1
ATOM 2061 N N . GLU A 1 241 ? 0.035 -7.727 20.008 1.00 46.69 241 GLU A N 1
ATOM 2062 C CA . GLU A 1 241 ? 0.951 -6.917 20.820 1.00 46.69 241 GLU A CA 1
ATOM 2063 C C . GLU A 1 241 ? 0.332 -5.577 21.239 1.00 46.69 241 GLU A C 1
ATOM 2065 O O . GLU A 1 241 ? 0.519 -5.162 22.380 1.00 46.69 241 GLU A O 1
ATOM 2070 N N . PHE A 1 242 ? -0.442 -4.914 20.367 1.00 47.19 242 PHE A N 1
ATOM 2071 C CA . PHE A 1 242 ? -0.994 -3.585 20.667 1.00 47.19 242 PHE A CA 1
ATOM 2072 C C . PHE A 1 242 ? -2.463 -3.593 21.115 1.00 47.19 242 PHE A C 1
ATOM 2074 O O . PHE A 1 242 ? -2.833 -2.842 22.013 1.00 47.19 242 PHE A O 1
ATOM 2081 N N . LEU A 1 243 ? -3.331 -4.416 20.511 1.00 50.59 243 LEU A N 1
ATOM 2082 C CA . LEU A 1 243 ? -4.769 -4.390 20.813 1.00 50.59 243 LEU A CA 1
ATOM 2083 C C . LEU A 1 243 ? -5.133 -5.299 21.990 1.00 50.59 243 LEU A C 1
ATOM 2085 O O . LEU A 1 243 ? -5.962 -4.907 22.804 1.00 50.59 243 LEU A O 1
ATOM 2089 N N . MET A 1 244 ? -4.539 -6.486 22.142 1.00 50.69 244 MET A N 1
ATOM 2090 C CA . MET A 1 244 ? -5.024 -7.439 23.157 1.00 50.69 244 MET A CA 1
ATOM 2091 C C . MET A 1 244 ? -4.791 -6.976 24.601 1.00 50.69 244 MET A C 1
ATOM 2093 O O . MET A 1 244 ? -5.667 -7.191 25.434 1.00 50.69 244 MET A O 1
ATOM 2097 N N . GLN A 1 245 ? -3.691 -6.274 24.895 1.00 51.25 245 GLN A N 1
ATOM 2098 C CA . GLN A 1 245 ? -3.441 -5.736 26.241 1.00 51.25 245 GLN A CA 1
ATOM 2099 C C . GLN A 1 245 ? -4.432 -4.628 26.638 1.00 51.25 245 GLN A C 1
ATOM 2101 O O . GLN A 1 245 ? -4.760 -4.491 27.812 1.00 51.25 245 GLN A O 1
ATOM 2106 N N . SER A 1 246 ? -4.925 -3.843 25.673 1.00 50.69 246 SER A N 1
ATOM 2107 C CA . SER A 1 246 ? -5.798 -2.682 25.924 1.00 50.69 246 SER A CA 1
ATOM 2108 C C . SER A 1 246 ? -7.292 -2.971 25.723 1.00 50.69 246 SER A C 1
ATOM 2110 O O . SER A 1 246 ? -8.138 -2.239 26.239 1.00 50.69 246 SER A O 1
ATOM 2112 N N . ILE A 1 247 ? -7.631 -4.007 24.944 1.00 60.00 247 ILE A N 1
ATOM 2113 C CA . ILE A 1 247 ? -8.998 -4.276 24.468 1.00 60.00 247 ILE A CA 1
ATOM 2114 C C . ILE A 1 247 ? -9.677 -5.447 25.183 1.00 60.00 247 ILE A C 1
ATOM 2116 O O . ILE A 1 247 ? -10.904 -5.437 25.272 1.00 60.00 247 ILE A O 1
ATOM 2120 N N . GLN A 1 248 ? -8.942 -6.438 25.705 1.00 57.50 248 GLN A N 1
ATOM 2121 C CA . GLN A 1 248 ? -9.550 -7.689 26.195 1.00 57.50 248 GLN A CA 1
ATOM 2122 C C . GLN A 1 248 ? -10.616 -7.503 27.291 1.00 57.50 248 GLN A C 1
ATOM 2124 O O . GLN A 1 248 ? -11.516 -8.332 27.405 1.00 57.50 248 GLN A O 1
ATOM 2129 N N . GLU A 1 249 ? -10.588 -6.398 28.034 1.00 68.38 249 GLU A N 1
ATOM 2130 C CA . GLU A 1 249 ? -11.538 -6.137 29.123 1.00 68.38 249 GLU A CA 1
ATOM 2131 C C . GLU A 1 249 ? -12.687 -5.185 28.746 1.00 68.38 249 GLU A C 1
ATOM 2133 O O . GLU A 1 249 ? -13.654 -5.043 29.499 1.00 68.38 249 GLU A O 1
ATOM 2138 N N . ARG A 1 250 ? -12.621 -4.525 27.580 1.00 83.25 250 ARG A N 1
ATOM 2139 C CA . ARG A 1 250 ? -13.557 -3.453 27.203 1.00 83.25 250 ARG A CA 1
ATOM 2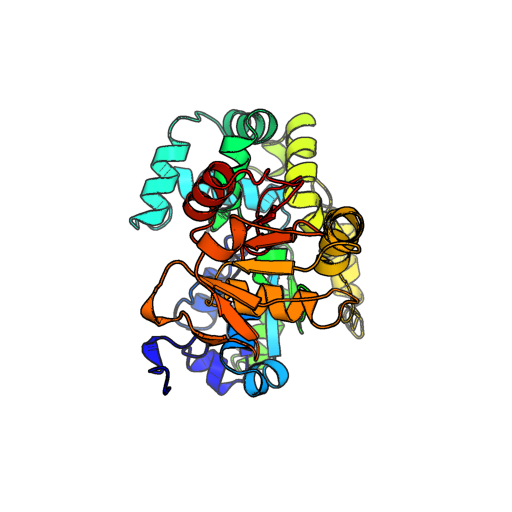140 C C . ARG A 1 250 ? -14.411 -3.853 25.996 1.00 83.25 250 ARG A C 1
ATOM 2142 O O . ARG A 1 250 ? -13.898 -4.371 25.007 1.00 83.25 250 ARG A O 1
ATOM 2149 N N . PRO A 1 251 ? -15.724 -3.570 26.010 1.00 88.50 251 PRO A N 1
ATOM 2150 C CA . PRO A 1 251 ? -16.539 -3.724 24.812 1.00 88.50 251 PRO A CA 1
ATOM 2151 C C . PRO A 1 251 ? -16.076 -2.776 23.691 1.00 88.50 251 PRO A C 1
ATOM 2153 O O . PRO A 1 251 ? -15.627 -1.666 23.967 1.00 88.50 251 PRO A O 1
ATOM 2156 N N . ILE A 1 252 ? -16.225 -3.181 22.429 1.00 90.50 252 ILE A N 1
ATOM 2157 C CA . ILE A 1 252 ? -15.693 -2.466 21.260 1.00 90.50 252 ILE A CA 1
ATOM 2158 C C . ILE A 1 252 ? -16.810 -1.854 20.415 1.00 90.50 252 ILE A C 1
ATOM 2160 O O . ILE A 1 252 ? -17.784 -2.529 20.077 1.00 90.50 252 ILE A O 1
ATOM 2164 N N . TYR A 1 253 ? -16.610 -0.615 19.969 1.00 93.81 253 TYR A N 1
ATOM 2165 C CA . TYR A 1 253 ? -17.291 -0.058 18.799 1.00 93.81 253 TYR A CA 1
ATOM 2166 C C . TYR A 1 253 ? -16.332 0.064 17.614 1.00 93.81 253 TYR A C 1
ATOM 2168 O O . TYR A 1 253 ? -15.175 0.449 17.768 1.00 93.81 253 TYR A O 1
ATOM 2176 N N . ILE A 1 254 ? -16.826 -0.216 16.410 1.00 93.88 254 ILE A N 1
ATOM 2177 C CA . ILE A 1 254 ? -16.077 0.003 15.168 1.00 93.88 254 ILE A CA 1
ATOM 2178 C C . ILE A 1 254 ? -16.598 1.279 14.509 1.00 93.88 254 ILE A C 1
ATOM 2180 O O . ILE A 1 254 ? -17.763 1.352 14.128 1.00 93.88 254 ILE A O 1
ATOM 2184 N N . TRP A 1 255 ? -15.756 2.295 14.345 1.00 95.94 255 TRP A N 1
ATOM 2185 C CA . TRP A 1 255 ? -16.165 3.526 13.671 1.00 95.94 255 TRP A CA 1
ATOM 2186 C C . TRP A 1 255 ? -15.931 3.429 12.162 1.00 95.94 255 TRP A C 1
ATOM 2188 O O . TRP A 1 255 ? -14.795 3.348 11.700 1.00 95.94 255 TRP A O 1
ATOM 2198 N N . GLY A 1 256 ? -17.015 3.490 11.392 1.00 92.38 256 GLY A N 1
ATOM 2199 C CA . GLY A 1 256 ? -17.044 3.467 9.934 1.00 92.38 256 GLY A CA 1
ATOM 2200 C C . GLY A 1 256 ? -17.806 2.258 9.401 1.00 92.38 256 GLY A C 1
ATOM 2201 O O . GLY A 1 256 ? -17.526 1.123 9.768 1.00 92.38 256 GLY A O 1
ATOM 2202 N N . THR A 1 257 ? -18.745 2.494 8.484 1.00 88.94 257 THR A N 1
ATOM 2203 C CA . THR A 1 257 ? -19.528 1.437 7.798 1.00 88.94 257 THR A CA 1
ATOM 2204 C C . THR A 1 257 ? -19.079 1.210 6.349 1.00 88.94 257 THR A C 1
ATOM 2206 O O . THR A 1 257 ? -19.827 0.732 5.500 1.00 88.94 257 THR A O 1
ATOM 2209 N N . GLY A 1 258 ? -17.844 1.604 6.036 1.00 77.38 258 GLY A N 1
ATOM 2210 C CA . GLY A 1 258 ? -17.219 1.365 4.740 1.00 77.38 258 GLY A CA 1
ATOM 2211 C C . GLY A 1 258 ? -16.416 0.065 4.699 1.00 77.38 258 GLY A C 1
ATOM 2212 O O . GLY A 1 258 ? -16.482 -0.782 5.591 1.00 77.38 258 GLY A O 1
ATOM 2213 N N . ILE A 1 259 ? -15.583 -0.048 3.665 1.00 63.56 259 ILE A N 1
ATOM 2214 C CA . ILE A 1 259 ? -14.610 -1.136 3.496 1.00 63.56 259 ILE A CA 1
ATOM 2215 C C . ILE A 1 259 ? -13.737 -1.306 4.747 1.00 63.56 259 ILE A C 1
ATOM 2217 O O . ILE A 1 259 ? -13.591 -2.418 5.243 1.00 63.56 259 ILE A O 1
ATOM 2221 N N . GLY A 1 260 ? -13.227 -0.202 5.299 1.00 70.06 260 GLY A N 1
ATOM 2222 C CA . GLY A 1 260 ? -12.391 -0.227 6.496 1.00 70.06 260 GLY A CA 1
ATOM 2223 C C . GLY A 1 260 ? -13.068 -0.849 7.712 1.00 70.06 260 GLY A C 1
ATOM 2224 O O . GLY A 1 260 ? -12.471 -1.684 8.380 1.00 70.06 260 GLY A O 1
ATOM 2225 N N . GLY A 1 261 ? -14.331 -0.500 7.963 1.00 83.31 261 GLY A N 1
ATOM 2226 C CA . GLY A 1 261 ? -15.111 -1.041 9.070 1.00 83.31 261 GLY A CA 1
ATOM 2227 C C . GLY A 1 261 ? -15.402 -2.522 8.897 1.00 83.31 261 GLY A C 1
ATOM 2228 O O . GLY A 1 261 ? -15.298 -3.284 9.855 1.00 83.31 261 GLY A O 1
ATOM 2229 N N . LYS A 1 262 ? -15.696 -2.949 7.662 1.00 76.56 262 LYS A N 1
ATOM 2230 C CA . LYS A 1 262 ? -15.879 -4.369 7.333 1.00 76.56 262 LYS A CA 1
ATOM 2231 C C . LYS A 1 262 ? -14.604 -5.176 7.581 1.00 76.56 262 LYS A C 1
ATOM 2233 O O . LYS A 1 262 ? -14.687 -6.272 8.128 1.00 76.56 262 LYS A O 1
ATOM 2238 N N . VAL A 1 263 ? -13.435 -4.631 7.239 1.00 70.06 263 VAL A N 1
ATOM 2239 C CA . VAL A 1 263 ? -12.157 -5.287 7.553 1.00 70.06 263 VAL A CA 1
ATOM 2240 C C . VAL A 1 263 ? -11.910 -5.307 9.060 1.00 70.06 263 VAL A C 1
ATOM 2242 O O . VAL A 1 263 ? -11.645 -6.378 9.592 1.00 70.06 263 VAL A O 1
ATOM 2245 N N . THR A 1 264 ? -12.088 -4.184 9.773 1.00 78.62 264 THR A N 1
ATOM 2246 C CA . THR A 1 264 ? -11.977 -4.157 11.247 1.00 78.62 264 THR A CA 1
ATOM 2247 C C . THR A 1 264 ? -12.831 -5.252 11.881 1.00 78.62 264 THR A C 1
ATOM 2249 O O . THR A 1 264 ? -12.381 -5.975 12.762 1.00 78.62 264 THR A O 1
ATOM 2252 N N . PHE A 1 265 ? -14.065 -5.406 11.407 1.00 85.56 265 PHE A N 1
ATOM 2253 C CA . PHE A 1 265 ? -14.977 -6.425 11.899 1.00 85.56 265 PHE A CA 1
ATOM 2254 C C . PHE A 1 265 ? -14.477 -7.845 11.644 1.00 85.56 265 PHE A C 1
ATOM 2256 O O . PHE A 1 265 ? -14.490 -8.663 12.561 1.00 85.56 265 PHE A O 1
ATOM 2263 N N . ASN A 1 266 ? -14.009 -8.141 10.431 1.00 75.62 266 ASN A N 1
ATOM 2264 C CA . ASN A 1 266 ? -13.484 -9.464 10.097 1.00 75.62 266 ASN A CA 1
ATOM 2265 C C . ASN A 1 266 ? -12.264 -9.848 10.947 1.00 75.62 266 ASN A C 1
ATOM 2267 O O . ASN A 1 266 ? -12.136 -11.015 11.310 1.00 75.62 266 ASN A O 1
ATOM 2271 N N . LEU A 1 267 ? -11.431 -8.871 11.308 1.00 72.56 267 LEU A N 1
ATOM 2272 C CA . LEU A 1 267 ? -10.271 -9.066 12.181 1.00 72.56 267 LEU A CA 1
ATOM 2273 C C . LEU A 1 267 ? -10.675 -9.387 13.625 1.00 72.56 267 LEU A C 1
ATOM 2275 O O . LEU A 1 267 ? -10.048 -10.219 14.276 1.00 72.56 267 LEU A O 1
ATOM 2279 N N . LEU A 1 268 ? -11.733 -8.742 14.125 1.00 78.62 268 LEU A N 1
ATOM 2280 C CA . LEU A 1 268 ? -12.180 -8.885 15.512 1.00 78.62 268 LEU A CA 1
ATOM 2281 C C . LEU A 1 268 ? -13.142 -10.060 15.732 1.00 78.62 268 LEU A C 1
ATOM 2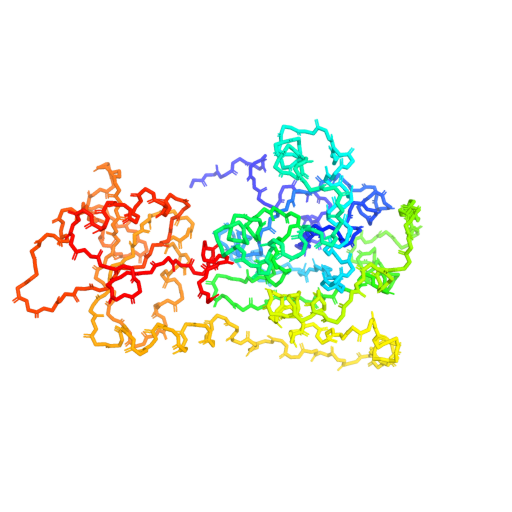283 O O . LEU A 1 268 ? -13.137 -10.646 16.809 1.00 78.62 268 LEU A O 1
ATOM 2287 N N . ARG A 1 269 ? -13.975 -10.424 14.746 1.00 78.94 269 ARG A N 1
ATOM 2288 C CA . ARG A 1 269 ? -15.088 -11.385 14.933 1.00 78.94 269 ARG A CA 1
ATOM 2289 C C . ARG A 1 269 ? -14.655 -12.790 15.365 1.00 78.94 269 ARG A C 1
ATOM 2291 O O . ARG A 1 269 ? -15.453 -13.510 15.948 1.00 78.94 269 ARG A O 1
ATOM 2298 N N . ASN A 1 270 ? -13.418 -13.177 15.054 1.00 67.50 270 ASN A N 1
ATOM 2299 C CA . ASN A 1 270 ? -12.849 -14.482 15.405 1.00 67.50 270 ASN A CA 1
ATOM 2300 C C . ASN A 1 270 ? -11.984 -14.418 16.678 1.00 67.50 270 ASN A C 1
ATOM 2302 O O . ASN A 1 270 ? -11.283 -15.377 16.996 1.00 67.50 270 ASN A O 1
ATOM 2306 N N . LYS A 1 271 ? -11.985 -13.281 17.382 1.00 71.62 271 LYS A N 1
ATOM 2307 C CA . LYS A 1 271 ? -11.251 -13.062 18.630 1.00 71.62 271 LYS A CA 1
ATOM 2308 C C . LYS A 1 271 ? -12.225 -13.051 19.806 1.00 71.62 271 LYS A C 1
ATOM 2310 O O . LYS A 1 271 ? -13.399 -12.727 19.643 1.00 71.62 271 LYS A O 1
ATOM 2315 N N . SER A 1 272 ? -11.726 -13.359 21.001 1.00 76.88 272 SER A N 1
ATOM 2316 C CA . SER A 1 272 ? -12.488 -13.316 22.259 1.00 76.88 272 SER A CA 1
ATOM 2317 C C . SER A 1 272 ? -12.759 -11.877 22.725 1.00 76.88 272 SER A C 1
ATOM 2319 O O . SER A 1 272 ? -12.386 -11.496 23.828 1.00 76.88 272 SER A O 1
ATOM 2321 N N . VAL A 1 273 ? -13.372 -11.053 21.871 1.00 82.00 273 VAL A N 1
ATOM 2322 C CA . VAL A 1 273 ? -13.701 -9.647 22.140 1.00 82.00 273 VAL A CA 1
ATOM 2323 C C . VAL A 1 273 ? -15.190 -9.387 21.931 1.00 82.00 273 VAL A C 1
ATOM 2325 O O . VAL A 1 273 ? -15.836 -9.987 21.072 1.00 82.00 273 VAL A O 1
ATOM 2328 N N . LYS A 1 274 ? -15.758 -8.455 22.700 1.00 88.06 274 LYS A N 1
ATOM 2329 C CA . LYS A 1 274 ? -17.184 -8.113 22.620 1.00 88.06 274 LYS A CA 1
ATOM 2330 C C . LYS A 1 274 ? -17.409 -6.893 21.731 1.00 88.06 274 LYS A C 1
ATOM 2332 O O . LYS A 1 274 ? -17.245 -5.764 22.182 1.00 88.06 274 LYS A O 1
ATOM 2337 N N . ILE A 1 275 ? -17.851 -7.105 20.494 1.00 91.62 275 ILE A N 1
ATOM 2338 C CA . ILE A 1 275 ? -18.277 -6.023 19.590 1.00 91.62 275 ILE A CA 1
ATOM 2339 C C . ILE A 1 275 ? -19.710 -5.597 19.950 1.00 91.62 275 ILE A C 1
ATOM 2341 O O . ILE A 1 275 ? -20.608 -6.434 20.004 1.00 91.62 275 ILE A O 1
ATOM 2345 N N . LEU A 1 276 ? -19.937 -4.304 20.199 1.00 93.25 276 LEU A N 1
ATOM 2346 C CA . LEU A 1 276 ? -21.259 -3.734 20.501 1.00 93.25 276 LEU A CA 1
ATOM 2347 C C . LEU A 1 276 ? -21.980 -3.195 19.268 1.00 93.25 276 LEU A C 1
ATOM 2349 O O . LEU A 1 276 ? -23.209 -3.213 19.210 1.00 93.25 276 LEU A O 1
ATOM 2353 N N . GLY A 1 277 ? -21.235 -2.691 18.289 1.00 95.38 277 GLY A N 1
ATOM 2354 C CA . GLY A 1 277 ? -21.828 -2.096 17.105 1.00 95.38 277 GLY A CA 1
ATOM 2355 C C . GLY A 1 277 ? -20.867 -1.281 16.266 1.00 95.38 277 GLY A C 1
ATOM 2356 O O . GLY A 1 277 ? -19.664 -1.218 16.533 1.00 95.38 277 GLY A O 1
ATOM 2357 N N . PHE A 1 278 ? -21.440 -0.625 15.264 1.00 97.69 278 PHE A N 1
ATOM 2358 C CA . PHE A 1 278 ? -20.737 0.330 14.421 1.00 97.69 278 PHE A CA 1
ATOM 2359 C C . PHE A 1 278 ? -21.133 1.760 14.767 1.00 97.69 278 PHE A C 1
ATOM 2361 O O . PHE A 1 278 ? -22.235 2.002 15.254 1.00 97.69 278 PHE A O 1
ATOM 2368 N N . ILE A 1 279 ? -20.254 2.712 14.478 1.00 97.31 279 ILE A N 1
ATOM 2369 C CA . ILE A 1 279 ? -20.522 4.148 14.596 1.00 97.31 279 ILE A CA 1
ATOM 2370 C C . ILE A 1 279 ? -20.286 4.797 13.243 1.00 97.31 279 ILE A C 1
ATOM 2372 O O . ILE A 1 279 ? -19.311 4.481 12.563 1.00 97.31 279 ILE A O 1
ATOM 2376 N N . ASP A 1 280 ? -21.176 5.696 12.840 1.00 96.56 280 ASP A N 1
ATOM 2377 C CA . ASP A 1 280 ? -21.022 6.464 11.607 1.00 96.56 280 ASP A CA 1
ATOM 2378 C C . ASP A 1 280 ? -21.585 7.877 11.795 1.00 96.56 280 ASP A C 1
ATOM 2380 O O . ASP A 1 280 ? -22.532 8.071 12.557 1.00 96.56 280 ASP A O 1
ATOM 2384 N N . ASN A 1 281 ? -21.007 8.868 11.115 1.00 95.19 281 ASN A N 1
ATOM 2385 C CA . ASN A 1 281 ? -21.525 10.241 11.142 1.00 95.19 281 ASN A CA 1
ATOM 2386 C C . ASN A 1 281 ? -22.743 10.411 10.223 1.00 95.19 281 ASN A C 1
ATOM 2388 O O . ASN A 1 281 ? -23.512 11.351 10.411 1.00 95.19 281 ASN A O 1
ATOM 2392 N N . ASP A 1 282 ? -22.940 9.505 9.262 1.00 92.69 282 ASP A N 1
ATOM 2393 C CA . ASP A 1 282 ? -24.093 9.526 8.366 1.00 92.69 282 ASP A CA 1
ATOM 2394 C C . ASP A 1 282 ? -25.373 9.104 9.102 1.00 92.69 282 ASP A C 1
ATOM 2396 O O . ASP A 1 282 ? -25.580 7.927 9.423 1.00 92.69 282 ASP A O 1
ATOM 2400 N N . SER A 1 283 ? -26.249 10.078 9.348 1.00 96.19 283 SER A N 1
ATOM 2401 C CA . SER A 1 283 ? -27.513 9.880 10.057 1.00 96.19 283 SER A CA 1
ATOM 2402 C C . SER A 1 283 ? -28.473 8.934 9.345 1.00 96.19 283 SER A C 1
ATOM 2404 O O . SER A 1 283 ? -29.271 8.279 10.015 1.00 96.19 283 SER A O 1
ATOM 2406 N N . ASN A 1 284 ? -28.354 8.781 8.022 1.00 96.00 284 ASN A N 1
ATOM 2407 C CA . ASN A 1 284 ? -29.187 7.856 7.252 1.00 96.00 284 ASN A CA 1
ATOM 2408 C C . ASN A 1 284 ? -28.896 6.390 7.591 1.00 96.00 284 ASN A C 1
ATOM 2410 O O . ASN A 1 284 ? -29.717 5.512 7.331 1.00 96.00 284 ASN A O 1
ATOM 2414 N N . LYS A 1 285 ? -27.723 6.107 8.169 1.00 93.88 285 LYS A N 1
ATOM 2415 C CA . LYS A 1 285 ? -27.315 4.748 8.535 1.00 93.88 285 LYS A CA 1
ATOM 2416 C C . LYS A 1 285 ? -27.708 4.379 9.956 1.00 93.88 285 LYS A C 1
ATOM 2418 O O . LYS A 1 285 ? -27.666 3.199 10.300 1.00 93.88 285 LYS A O 1
ATOM 2423 N N . TRP A 1 286 ? -28.058 5.338 10.808 1.00 97.75 286 TRP A N 1
ATOM 2424 C CA . TRP A 1 286 ? -28.324 5.057 12.216 1.00 97.75 286 TRP A CA 1
ATOM 2425 C C . TRP A 1 286 ? -29.527 4.128 12.385 1.00 97.75 286 TRP A C 1
ATOM 2427 O O . TRP A 1 286 ? -30.574 4.307 11.776 1.00 97.75 286 TRP A O 1
ATOM 2437 N N . GLY A 1 287 ? -29.370 3.110 13.228 1.00 95.06 287 GLY A N 1
ATOM 2438 C CA . GLY A 1 287 ? -30.378 2.077 13.450 1.00 95.06 287 GLY A CA 1
ATOM 2439 C C . GLY A 1 287 ? -30.361 0.935 12.433 1.00 95.06 287 GLY A C 1
ATOM 2440 O O . GLY A 1 287 ? -30.901 -0.125 12.746 1.00 95.06 287 GLY A O 1
ATOM 2441 N N . SER A 1 288 ? -29.705 1.108 11.281 1.00 97.06 288 SER A N 1
ATOM 2442 C CA . SER A 1 288 ? -29.499 0.029 10.311 1.00 97.06 288 SER A CA 1
ATOM 2443 C C . SER A 1 288 ? -28.517 -1.027 10.831 1.00 97.06 288 SER A C 1
ATOM 2445 O O . SER A 1 288 ? -27.835 -0.826 11.843 1.00 97.06 288 SER A O 1
ATOM 2447 N N . LEU A 1 289 ? -28.447 -2.158 10.127 1.00 96.25 289 LEU A N 1
ATOM 2448 C CA . LEU A 1 289 ? -27.477 -3.214 10.390 1.00 96.25 289 LEU A CA 1
ATOM 2449 C C . LEU A 1 289 ? -26.318 -3.145 9.393 1.00 96.25 289 LEU A C 1
ATOM 2451 O O . LEU A 1 289 ? -26.523 -3.088 8.182 1.00 96.25 289 LEU A O 1
ATOM 2455 N N . PHE A 1 290 ? -25.097 -3.247 9.909 1.00 90.19 290 PHE A N 1
ATOM 2456 C CA . PHE A 1 290 ? -23.877 -3.434 9.137 1.00 90.19 290 PHE A CA 1
ATOM 2457 C C . PHE A 1 290 ? -23.088 -4.605 9.729 1.00 90.19 290 PHE A C 1
ATOM 2459 O O . PHE A 1 290 ? -22.880 -4.672 10.937 1.00 90.19 290 PHE A O 1
ATOM 2466 N N . CYS A 1 291 ? -22.705 -5.577 8.896 1.00 88.06 291 CYS A N 1
ATOM 2467 C CA . CYS A 1 291 ? -22.106 -6.847 9.343 1.00 88.06 291 CYS A CA 1
ATOM 2468 C C . CYS A 1 291 ? -22.918 -7.585 10.436 1.00 88.06 291 CYS A C 1
ATOM 2470 O O . CYS A 1 291 ? -22.348 -8.316 11.237 1.00 88.06 291 CYS A O 1
ATOM 2472 N N . GLY A 1 292 ? -24.243 -7.391 10.480 1.00 92.50 292 GLY A N 1
ATOM 2473 C CA . GLY A 1 292 ? -25.129 -7.972 11.499 1.00 92.50 292 GLY A CA 1
ATOM 2474 C C . GLY A 1 292 ? -25.239 -7.172 12.803 1.00 92.50 292 GLY A C 1
ATOM 2475 O O . GLY A 1 292 ? -26.004 -7.560 13.678 1.00 92.50 292 GLY A O 1
ATOM 2476 N N . TYR A 1 293 ? -24.539 -6.041 12.926 1.00 97.19 293 TYR A N 1
ATOM 2477 C CA . TYR A 1 293 ? -24.556 -5.190 14.116 1.00 97.19 293 TYR A CA 1
ATOM 2478 C C . TYR A 1 293 ? -25.194 -3.833 13.836 1.00 97.19 293 TYR A C 1
ATOM 2480 O O . TYR A 1 293 ? -25.097 -3.298 12.732 1.00 97.19 293 TYR A O 1
ATOM 2488 N N . LYS A 1 294 ? -25.825 -3.248 14.855 1.00 97.75 294 LYS A N 1
ATOM 2489 C CA . LYS A 1 294 ? -26.481 -1.943 14.742 1.00 97.75 294 LYS A CA 1
ATOM 2490 C C . LYS A 1 294 ? -25.461 -0.819 14.537 1.00 97.75 294 LYS A C 1
ATOM 2492 O O . LYS A 1 294 ? -24.395 -0.815 15.157 1.00 97.75 294 LYS A O 1
ATOM 2497 N N . VAL A 1 295 ? -25.813 0.140 13.685 1.00 98.00 295 VAL A N 1
ATOM 2498 C CA . VAL A 1 295 ? -25.056 1.380 13.476 1.00 98.00 295 VAL A CA 1
ATOM 2499 C C . VAL A 1 295 ? -25.621 2.477 14.377 1.00 98.00 295 VAL A C 1
ATOM 2501 O O . VAL A 1 295 ? -26.830 2.720 14.401 1.00 98.00 295 VAL A O 1
ATOM 2504 N N . PHE A 1 296 ? -24.749 3.155 15.112 1.00 97.25 296 PHE A N 1
ATOM 2505 C CA . PHE A 1 296 ? -25.098 4.150 16.114 1.00 97.25 296 PHE A CA 1
ATOM 2506 C C . PHE A 1 296 ? -24.563 5.547 15.769 1.00 97.25 296 PHE A C 1
ATOM 2508 O O . PHE A 1 296 ? -23.527 5.674 15.112 1.00 97.25 296 PHE A O 1
ATOM 2515 N N . PRO A 1 297 ? -25.230 6.609 16.257 1.00 96.62 297 PRO A N 1
ATOM 2516 C CA . PRO A 1 297 ? -24.673 7.954 16.227 1.00 96.62 297 PRO A CA 1
ATOM 2517 C C . PRO A 1 297 ? -23.479 8.089 17.186 1.00 96.62 297 PRO A C 1
ATOM 2519 O O . PRO A 1 297 ? -23.525 7.520 18.275 1.00 96.62 297 PRO A O 1
ATOM 2522 N N . PRO A 1 298 ? -22.488 8.953 16.904 1.00 94.81 298 PRO A N 1
ATOM 2523 C CA . PRO A 1 298 ? -21.335 9.191 17.784 1.00 94.81 298 PRO A CA 1
ATOM 2524 C C . PRO A 1 298 ? -21.687 9.542 19.231 1.00 94.81 298 PRO A C 1
ATOM 2526 O O . PRO A 1 298 ? -20.944 9.238 20.157 1.00 94.81 298 PRO A O 1
ATOM 2529 N N . ARG A 1 299 ? -22.850 10.172 19.446 1.00 92.00 299 ARG A N 1
ATOM 2530 C CA . ARG A 1 299 ? -23.326 10.581 20.775 1.00 92.00 299 ARG A CA 1
ATOM 2531 C C . ARG A 1 299 ? -23.513 9.419 21.750 1.00 92.00 299 ARG A C 1
ATOM 2533 O O . ARG A 1 299 ? -23.550 9.676 22.949 1.00 92.00 299 ARG A O 1
ATOM 2540 N N . ILE A 1 300 ? -23.608 8.172 21.270 1.00 90.88 300 ILE A N 1
ATOM 2541 C CA . ILE A 1 300 ? -23.635 7.007 22.166 1.00 90.88 300 ILE A CA 1
ATOM 2542 C C . ILE A 1 300 ? -22.374 6.910 23.023 1.00 90.88 300 ILE A C 1
ATOM 2544 O O . ILE A 1 300 ? -22.387 6.244 24.051 1.00 90.88 300 ILE A O 1
ATOM 2548 N N . LEU A 1 301 ? -21.306 7.597 22.608 1.00 90.44 301 LEU A N 1
ATOM 2549 C CA . LEU A 1 301 ? -20.042 7.588 23.307 1.00 90.44 301 LEU A CA 1
ATOM 2550 C C . LEU A 1 301 ? -19.976 8.573 24.489 1.00 90.44 301 LEU A C 1
ATOM 2552 O O . LEU A 1 301 ? -18.960 8.619 25.173 1.00 90.44 301 LEU A O 1
ATOM 2556 N N . LYS A 1 302 ? -21.017 9.391 24.725 1.00 82.06 302 LYS A N 1
ATOM 2557 C CA . LYS A 1 302 ? -20.987 10.440 25.762 1.00 82.06 302 LYS A CA 1
ATOM 2558 C C . LYS A 1 302 ? -21.303 9.957 27.177 1.00 82.06 302 LYS A C 1
ATOM 2560 O O . LYS A 1 302 ? -20.960 10.666 28.109 1.00 82.06 302 LYS A O 1
ATOM 2565 N N . ASN A 1 303 ? -21.923 8.790 27.356 1.00 68.25 303 ASN A N 1
ATOM 2566 C CA . ASN A 1 303 ? -22.397 8.334 28.666 1.00 68.25 303 ASN A CA 1
ATOM 2567 C C . ASN A 1 303 ? -22.208 6.820 28.812 1.00 68.25 303 ASN A C 1
ATOM 2569 O O . ASN A 1 303 ? -22.987 6.041 28.262 1.00 68.25 303 ASN A O 1
ATOM 2573 N N . TYR A 1 304 ? -21.202 6.403 29.580 1.00 68.38 304 TYR A N 1
ATOM 2574 C CA . TYR A 1 304 ? -21.009 5.000 29.948 1.00 68.38 304 TYR A CA 1
ATOM 2575 C C . TYR A 1 304 ? -21.135 4.856 31.452 1.00 68.38 304 TYR A C 1
ATOM 2577 O O . TYR A 1 304 ? -20.410 5.506 32.196 1.00 68.38 304 TYR A O 1
ATOM 2585 N N . TYR A 1 305 ? -22.058 4.005 31.886 1.00 55.44 305 TYR A N 1
ATOM 2586 C CA . TYR A 1 305 ? -22.386 3.866 33.302 1.00 55.44 305 TYR A CA 1
ATOM 2587 C C . TYR A 1 305 ? -21.433 2.922 34.055 1.00 55.44 305 TYR A C 1
ATOM 2589 O O . TYR A 1 305 ? -21.240 3.115 35.247 1.00 55.44 305 TYR A O 1
ATOM 2597 N N . ASN A 1 306 ? -20.797 1.958 33.366 1.00 63.81 306 ASN A N 1
ATOM 2598 C CA . ASN A 1 306 ? -19.986 0.912 34.015 1.00 63.81 306 ASN A CA 1
ATOM 2599 C C . ASN A 1 306 ? -18.582 0.736 33.413 1.00 63.81 306 ASN A C 1
ATOM 2601 O O . ASN A 1 306 ? -17.594 0.757 34.136 1.00 63.81 306 ASN A O 1
ATOM 2605 N N . THR A 1 307 ? -18.472 0.552 32.094 1.00 73.31 307 THR A N 1
ATOM 2606 C CA . THR A 1 307 ? -17.188 0.278 31.428 1.00 73.31 307 THR A CA 1
ATOM 2607 C C . THR A 1 307 ? -17.092 1.115 30.166 1.00 73.31 307 THR A C 1
ATOM 2609 O O . THR A 1 307 ? -17.942 1.016 29.277 1.00 73.31 307 THR A O 1
ATOM 2612 N N . LYS A 1 308 ? -16.056 1.951 30.086 1.00 85.06 308 LYS A N 1
ATOM 2613 C CA . LYS A 1 308 ? -15.761 2.764 28.904 1.00 85.06 308 LYS A CA 1
ATOM 2614 C C . LYS A 1 308 ? -15.448 1.809 27.735 1.00 85.06 308 LYS A C 1
ATOM 2616 O O . LYS A 1 308 ? -14.580 0.956 27.897 1.00 85.06 308 LYS A O 1
ATOM 2621 N N . PRO A 1 309 ? -16.128 1.862 26.579 1.00 88.38 309 PRO A N 1
ATOM 2622 C CA . PRO A 1 309 ? -15.802 1.012 25.443 1.00 88.38 309 PRO A CA 1
ATOM 2623 C C . PRO A 1 309 ? -14.520 1.486 24.765 1.00 88.38 309 PRO A C 1
ATOM 2625 O O . PRO A 1 309 ? -14.118 2.641 24.922 1.00 88.38 309 PRO A O 1
ATOM 2628 N N . TYR A 1 310 ? -13.897 0.596 24.004 1.00 90.06 310 TYR A N 1
ATOM 2629 C CA . TYR A 1 310 ?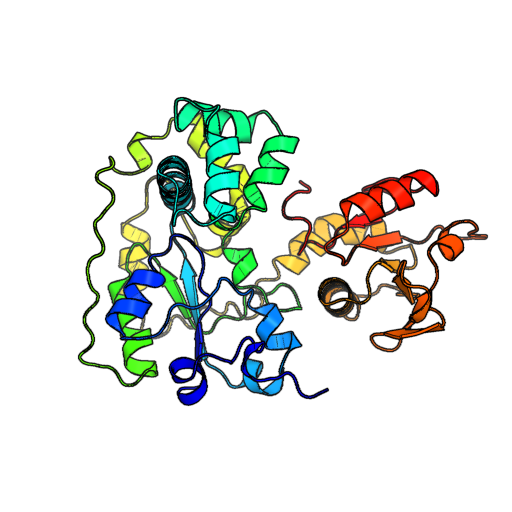 -12.800 0.932 23.106 1.00 90.06 310 TYR A CA 1
ATOM 2630 C C . TYR A 1 310 ? -13.343 1.182 21.693 1.00 90.06 310 TYR A C 1
ATOM 2632 O O . TYR A 1 310 ? -14.267 0.494 21.252 1.00 90.06 310 TYR A O 1
ATOM 2640 N N . VAL A 1 311 ? -12.796 2.154 20.965 1.00 91.88 311 VAL A N 1
ATOM 2641 C CA . VAL A 1 311 ? -13.221 2.459 19.590 1.00 91.88 311 VAL A CA 1
ATOM 2642 C C . VAL A 1 311 ? -12.113 2.119 18.597 1.00 91.88 311 VAL A C 1
ATOM 2644 O O . VAL A 1 311 ? -10.990 2.589 18.731 1.00 91.88 311 VAL A O 1
ATOM 2647 N N . ILE A 1 312 ? -12.422 1.349 17.553 1.00 90.06 312 ILE A N 1
ATOM 2648 C CA . ILE A 1 312 ? -11.488 1.122 16.440 1.00 90.06 312 ILE A CA 1
ATOM 2649 C C . ILE A 1 312 ? -11.997 1.825 15.184 1.00 90.06 312 ILE A C 1
ATOM 2651 O O . ILE A 1 312 ? -13.065 1.497 14.664 1.00 90.06 312 ILE A O 1
ATOM 2655 N N . ILE A 1 313 ? -11.225 2.780 14.664 1.00 90.31 313 ILE A N 1
ATOM 2656 C CA . ILE A 1 313 ? -11.585 3.567 13.481 1.00 90.31 313 ILE A CA 1
ATOM 2657 C C . ILE A 1 313 ? -11.250 2.781 12.207 1.00 90.31 313 ILE A C 1
ATOM 2659 O O . ILE A 1 313 ? -10.107 2.729 11.761 1.00 90.31 313 ILE A O 1
ATOM 2663 N N . GLY A 1 314 ? -12.268 2.186 11.589 1.00 86.31 314 GLY A N 1
ATOM 2664 C CA . GLY A 1 314 ? -12.214 1.541 10.276 1.00 86.31 314 GLY A CA 1
ATOM 2665 C C . GLY A 1 314 ? -12.630 2.485 9.145 1.00 86.31 314 GLY A C 1
ATOM 2666 O O . GLY A 1 314 ? -13.467 2.134 8.315 1.00 86.31 314 GLY A O 1
ATOM 2667 N N . SER A 1 315 ? -12.101 3.705 9.112 1.00 78.88 315 SER A N 1
ATOM 2668 C CA . SER A 1 315 ? -12.502 4.723 8.138 1.00 78.88 315 SER A CA 1
ATOM 2669 C C . SER A 1 315 ? -11.298 5.481 7.595 1.00 78.88 315 SER A C 1
ATOM 2671 O O . SER A 1 315 ? -10.346 5.742 8.324 1.00 78.88 315 SER A O 1
ATOM 2673 N N . MET A 1 316 ? -11.374 5.884 6.324 1.00 63.06 316 MET A N 1
ATOM 2674 C CA . MET A 1 316 ? -10.389 6.777 5.707 1.00 63.06 316 MET A CA 1
ATOM 2675 C C . MET A 1 316 ? -10.427 8.199 6.288 1.00 63.06 316 MET A C 1
ATOM 2677 O O . MET A 1 316 ? -9.420 8.890 6.232 1.00 63.06 316 MET A O 1
ATOM 2681 N N . TYR A 1 317 ? -11.548 8.601 6.896 1.00 72.56 317 TYR A N 1
ATOM 2682 C CA . TYR A 1 317 ? -11.739 9.893 7.576 1.00 72.56 317 TYR A CA 1
ATOM 2683 C C . TYR A 1 317 ? -11.243 9.864 9.030 1.00 72.56 317 TYR A C 1
ATOM 2685 O O . TYR A 1 317 ? -11.888 10.380 9.944 1.00 72.56 317 TYR A O 1
ATOM 2693 N N . TYR A 1 318 ? -10.165 9.124 9.300 1.00 79.69 318 TYR A N 1
ATOM 2694 C CA . TYR A 1 318 ? -9.739 8.873 10.675 1.00 79.69 318 TYR A CA 1
ATOM 2695 C C . TYR A 1 318 ? -9.235 10.141 11.372 1.00 79.69 318 TYR A C 1
ATOM 2697 O O . TYR A 1 318 ? -9.284 10.189 12.593 1.00 79.69 318 TYR A O 1
ATOM 2705 N N . GLU A 1 319 ? -8.761 11.162 10.651 1.00 75.88 319 GLU A N 1
ATOM 2706 C CA . GLU A 1 319 ? -8.276 12.409 11.264 1.00 75.88 319 GLU A CA 1
ATOM 2707 C C . GLU A 1 319 ? -9.433 13.206 11.859 1.00 75.88 319 GLU A C 1
ATOM 2709 O O . GLU A 1 319 ? -9.399 13.566 13.039 1.00 75.88 319 GLU A O 1
ATOM 2714 N N . GLU A 1 320 ? -10.500 13.387 11.082 1.00 81.88 320 GLU A N 1
ATOM 2715 C CA . GLU A 1 320 ? -11.715 14.065 11.521 1.00 81.88 320 GLU A CA 1
ATOM 2716 C C . GLU A 1 320 ? -12.402 13.285 12.647 1.00 81.88 320 GLU A C 1
ATOM 2718 O O . GLU A 1 320 ? -12.828 13.867 13.648 1.00 81.88 320 GLU A O 1
ATOM 2723 N N . ILE A 1 321 ? -12.452 11.954 12.523 1.00 91.25 321 ILE A N 1
ATOM 2724 C CA . ILE A 1 321 ? -13.013 11.077 13.556 1.00 91.25 321 ILE A CA 1
ATOM 2725 C C . ILE A 1 321 ? -12.173 11.139 14.841 1.00 91.25 321 ILE A C 1
ATOM 2727 O O . ILE A 1 321 ? -12.741 11.226 15.927 1.00 91.25 321 ILE A O 1
ATOM 2731 N N . SER A 1 322 ? -10.840 11.149 14.753 1.00 87.81 322 SER A N 1
ATOM 2732 C CA . SER A 1 322 ? -9.956 11.275 15.921 1.00 87.81 322 SER A CA 1
ATOM 2733 C C . SER A 1 322 ? -10.153 12.605 16.650 1.00 87.81 322 SER A C 1
ATOM 2735 O O . SER A 1 322 ? -10.212 12.625 17.879 1.00 87.81 322 SER A O 1
ATOM 2737 N N . ILE A 1 323 ? -10.309 13.718 15.921 1.00 89.81 323 ILE A N 1
ATOM 2738 C CA . ILE A 1 323 ? -10.651 15.023 16.517 1.00 89.81 323 ILE A CA 1
ATOM 2739 C C . ILE A 1 323 ? -12.004 14.938 17.232 1.00 89.81 323 ILE A C 1
ATOM 2741 O O . ILE A 1 323 ? -12.141 15.383 18.373 1.00 89.81 323 ILE A O 1
ATOM 2745 N N . GLN A 1 324 ? -12.998 14.318 16.596 1.00 94.81 324 GLN A N 1
ATOM 2746 C CA . GLN A 1 324 ? -14.321 14.136 17.182 1.00 94.81 324 GLN A CA 1
ATOM 2747 C C . GLN A 1 324 ? -14.275 13.285 18.459 1.00 94.81 324 GLN A C 1
ATOM 2749 O O . GLN A 1 324 ? -14.900 13.653 19.449 1.00 94.81 324 GLN A O 1
ATOM 2754 N N . LEU A 1 325 ? -13.516 12.188 18.469 1.00 92.69 325 LEU A N 1
ATOM 2755 C CA . LEU A 1 325 ? -13.319 11.330 19.640 1.00 92.69 325 LEU A CA 1
ATOM 2756 C C . LEU A 1 325 ? -12.622 12.078 20.785 1.00 92.69 325 LEU A C 1
ATOM 2758 O O . LEU A 1 325 ? -13.077 11.989 21.925 1.00 92.69 325 LEU A O 1
ATOM 2762 N N . LYS A 1 326 ? -11.601 12.892 20.485 1.00 91.31 326 LYS A N 1
ATOM 2763 C CA . LYS A 1 326 ? -10.949 13.769 21.478 1.00 91.31 326 LYS A CA 1
ATOM 2764 C C . LYS A 1 326 ? -11.941 14.754 22.097 1.00 91.31 326 LYS A C 1
ATOM 2766 O O . LYS A 1 326 ? -12.008 14.869 23.317 1.00 91.31 326 LYS A O 1
ATOM 2771 N N . ASN A 1 327 ? -12.793 15.374 21.281 1.00 91.69 327 ASN A N 1
ATOM 2772 C CA . ASN A 1 327 ? -13.857 16.268 21.757 1.00 91.69 327 ASN A CA 1
ATOM 2773 C C . ASN A 1 327 ? -14.940 15.548 22.587 1.00 91.69 327 ASN A C 1
ATOM 2775 O O . ASN A 1 327 ? -15.711 16.195 23.295 1.00 91.69 327 ASN A O 1
ATOM 2779 N N . LEU A 1 328 ? -15.019 14.218 22.500 1.00 90.12 328 LEU A N 1
ATOM 2780 C CA . LEU A 1 328 ? -15.882 13.371 23.326 1.00 90.12 328 LEU A CA 1
ATOM 2781 C C . LEU A 1 328 ? -15.184 12.870 24.606 1.00 90.12 328 LEU A C 1
ATOM 2783 O O . LEU A 1 328 ? -15.791 12.104 25.350 1.00 90.12 328 LEU A O 1
ATOM 2787 N N . GLY A 1 329 ? -13.944 13.294 24.881 1.00 89.38 329 GLY A N 1
ATOM 2788 C CA . GLY A 1 329 ? -13.179 12.883 26.066 1.00 89.38 329 GLY A CA 1
ATOM 2789 C C . GLY A 1 329 ? -12.512 11.507 25.937 1.00 89.38 329 GLY A C 1
ATOM 2790 O O . GLY A 1 329 ? -12.293 10.820 26.940 1.00 89.38 329 GLY A O 1
ATOM 2791 N N . LEU A 1 330 ? -12.241 11.066 24.706 1.00 89.62 330 LEU A N 1
ATOM 2792 C CA . LEU A 1 330 ? -11.545 9.813 24.415 1.00 89.62 330 LEU A CA 1
ATOM 2793 C C . LEU A 1 330 ? -10.106 10.107 23.991 1.00 89.62 330 LEU A C 1
ATOM 2795 O O . LEU A 1 330 ? -9.865 10.984 23.158 1.00 89.62 330 LEU A O 1
ATOM 2799 N N . ASN A 1 331 ? -9.163 9.343 24.536 1.00 86.31 331 ASN A N 1
ATOM 2800 C CA . ASN A 1 331 ? -7.738 9.488 24.260 1.00 86.31 331 ASN A CA 1
ATOM 2801 C C . ASN A 1 331 ? -7.264 8.451 23.231 1.00 86.31 331 ASN A C 1
ATOM 2803 O O . ASN A 1 331 ? -7.650 7.281 23.269 1.00 86.31 331 ASN A O 1
ATOM 2807 N N . GLU A 1 332 ? -6.415 8.880 22.296 1.00 83.69 332 GLU A N 1
ATOM 2808 C CA . GLU A 1 332 ? -5.808 7.978 21.309 1.00 83.69 332 GLU A CA 1
ATOM 2809 C C . GLU A 1 332 ? -4.879 6.986 22.025 1.00 83.69 332 GLU A C 1
ATOM 2811 O O . GLU A 1 332 ? -4.186 7.357 22.970 1.00 83.69 332 GLU A O 1
ATOM 2816 N N . LYS A 1 333 ? -4.851 5.732 21.564 1.00 75.94 333 LYS A N 1
ATOM 2817 C CA . LYS A 1 333 ? -4.162 4.571 22.158 1.00 75.94 333 LYS A CA 1
ATOM 2818 C C . LYS A 1 333 ? -4.777 4.051 23.463 1.00 75.94 333 LYS A C 1
ATOM 2820 O O . LYS A 1 333 ? -4.797 2.841 23.651 1.00 75.94 333 LYS A O 1
ATOM 2825 N N . GLU A 1 334 ? -5.342 4.913 24.304 1.00 80.88 334 GLU A N 1
ATOM 2826 C CA . GLU A 1 334 ? -5.991 4.508 25.565 1.00 80.88 334 GLU A CA 1
ATOM 2827 C C . GLU A 1 334 ? -7.451 4.071 25.380 1.00 80.88 334 GLU A C 1
ATOM 2829 O O . GLU A 1 334 ? -7.895 3.082 25.961 1.00 80.88 334 GLU A O 1
ATOM 2834 N N . ASP A 1 335 ? -8.213 4.812 24.575 1.00 87.38 335 ASP A N 1
ATOM 2835 C CA . ASP A 1 335 ? -9.651 4.598 24.379 1.00 87.38 335 ASP A CA 1
ATOM 2836 C C . ASP A 1 335 ? -10.030 4.296 22.940 1.00 87.38 335 ASP A C 1
ATOM 2838 O O . ASP A 1 335 ? -11.117 3.774 22.675 1.00 87.38 335 ASP A O 1
ATOM 2842 N N . TYR A 1 336 ? -9.172 4.675 22.001 1.00 88.69 336 TYR A N 1
ATOM 2843 C CA . TYR A 1 336 ? -9.392 4.379 20.605 1.00 88.69 336 TYR A CA 1
ATOM 2844 C C . TYR A 1 336 ? -8.093 4.251 19.828 1.00 88.69 336 TYR A C 1
ATOM 2846 O O . TYR A 1 336 ? -7.079 4.872 20.147 1.00 88.69 336 TYR A O 1
ATOM 2854 N N . CYS A 1 337 ? -8.158 3.500 18.739 1.00 82.44 337 CYS A N 1
ATOM 2855 C CA . CYS A 1 337 ? -7.097 3.425 17.750 1.00 82.44 337 CYS A CA 1
ATOM 2856 C C . CYS A 1 337 ? -7.690 3.485 16.344 1.00 82.44 337 CYS A C 1
ATOM 2858 O O . CYS A 1 337 ? -8.894 3.342 16.130 1.00 82.44 337 CYS A O 1
ATOM 2860 N N . VAL A 1 338 ? -6.828 3.674 15.357 1.00 75.62 338 VAL A N 1
ATOM 2861 C CA . VAL A 1 338 ? -7.195 3.518 13.949 1.00 75.62 338 VAL A CA 1
ATOM 2862 C C . VAL A 1 338 ? -7.037 2.033 13.567 1.00 75.62 338 VAL A C 1
ATOM 2864 O O . VAL A 1 338 ? -6.316 1.312 14.239 1.00 75.62 338 VAL A O 1
ATOM 2867 N N . ASN A 1 339 ? -7.737 1.502 12.564 1.00 67.88 339 ASN A N 1
ATOM 2868 C CA . ASN A 1 339 ? -7.459 0.150 12.046 1.00 67.88 339 ASN A CA 1
ATOM 2869 C C . ASN A 1 339 ? -6.135 0.179 11.266 1.00 67.88 339 ASN A C 1
ATOM 2871 O O . ASN A 1 339 ? -5.913 1.128 10.518 1.00 67.88 339 ASN A O 1
ATOM 2875 N N . PHE A 1 340 ? -5.284 -0.849 11.388 1.00 57.16 340 PHE A N 1
ATOM 2876 C CA . PHE A 1 340 ? -3.977 -0.936 10.727 1.00 57.16 340 PHE A CA 1
ATOM 2877 C C . PHE A 1 340 ? -3.989 -0.668 9.220 1.00 57.16 340 PHE A C 1
ATOM 2879 O O . PHE A 1 340 ? -3.035 -0.105 8.692 1.00 57.16 340 PHE A O 1
ATOM 2886 N N . LEU A 1 341 ? -5.097 -0.970 8.536 1.00 50.66 341 LEU A N 1
ATOM 2887 C CA . LEU A 1 341 ? -5.276 -0.607 7.127 1.00 50.66 341 LEU A CA 1
ATOM 2888 C C . LEU A 1 341 ? -5.148 0.900 6.857 1.00 50.66 341 LEU A C 1
ATOM 2890 O O . LEU A 1 341 ? -4.780 1.309 5.756 1.00 50.66 341 LEU A O 1
ATOM 2894 N N . PHE A 1 342 ? -5.454 1.717 7.862 1.00 51.75 342 PHE A N 1
ATOM 2895 C CA . PHE A 1 342 ? -5.287 3.167 7.868 1.00 51.75 342 PHE A CA 1
ATOM 2896 C C . PHE A 1 342 ? -4.166 3.610 8.832 1.00 51.75 342 PHE A C 1
ATOM 2898 O O . PHE A 1 342 ? -3.640 4.716 8.681 1.00 51.75 342 PHE A O 1
ATOM 2905 N N . ILE A 1 343 ? -3.730 2.742 9.763 1.00 46.78 343 ILE A N 1
ATOM 2906 C CA . ILE A 1 343 ? -2.488 2.897 10.536 1.00 46.78 343 ILE A CA 1
ATOM 2907 C C . ILE A 1 343 ? -1.281 2.463 9.704 1.00 46.78 343 ILE A C 1
ATOM 2909 O O . ILE A 1 343 ? -0.477 1.638 10.117 1.00 46.78 343 ILE A O 1
ATOM 2913 N N . GLY A 1 344 ? -1.012 3.144 8.600 1.00 38.62 344 GLY A N 1
ATOM 2914 C CA . GLY A 1 344 ? 0.360 3.125 8.099 1.00 38.62 344 GLY A CA 1
ATOM 2915 C C . GLY A 1 344 ? 1.399 3.584 9.144 1.00 38.62 344 GLY A C 1
ATOM 2916 O O . GLY A 1 344 ? 2.557 3.574 8.792 1.00 38.62 344 GLY A O 1
ATOM 2917 N N . ASN A 1 345 ? 1.033 4.044 10.364 1.00 34.41 345 ASN A N 1
ATOM 2918 C CA . ASN A 1 345 ? 1.906 4.768 11.307 1.00 34.41 345 ASN A CA 1
ATOM 2919 C C . ASN A 1 345 ? 1.410 4.864 12.768 1.00 34.41 345 ASN A C 1
ATOM 2921 O O . ASN A 1 345 ? 0.999 5.942 13.217 1.00 34.41 345 ASN A O 1
ATOM 2925 N N . VAL A 1 346 ? 1.452 3.778 13.531 1.00 27.03 346 VAL A N 1
ATOM 2926 C CA . VAL A 1 346 ? 1.496 3.841 15.001 1.00 27.03 346 VAL A CA 1
ATOM 2927 C C . VAL A 1 346 ? 2.350 2.671 15.467 1.00 27.03 346 VAL A C 1
ATOM 2929 O O . VAL A 1 346 ? 1.819 1.676 15.939 1.00 27.03 346 VAL A O 1
ATOM 2932 N N . LEU A 1 347 ? 3.661 2.810 15.287 1.00 26.91 347 LEU A N 1
ATOM 2933 C CA . LEU A 1 347 ? 4.665 2.599 16.328 1.00 26.91 347 LEU A CA 1
ATOM 2934 C C . LEU A 1 347 ? 5.705 3.716 16.173 1.00 26.91 347 LEU A C 1
ATOM 2936 O O . LEU A 1 347 ? 6.103 3.973 15.014 1.00 26.91 347 LEU A O 1
#

Foldseek 3Di:
DDDDLVPALCNFPLQVVLLAAEQEQPPLCPVLLCVLLVGDDHDHAALQSNCVRPVVSSVVGAYEYEDEFLLVLLVSLLVCLCVCNVVDPLSVVVNVVSVPDPAPVSVLVCCVPPQVSVQVVCVRRSNPARLLRQAHLLRARPHNYYHYSVCVVVSSCVVCVSSVNNVRDRDDDDDPPDDQSLVRDDPVSVVSSCVLRVVSCVVVVADPPGPPVVVVVVVVPPPDCPVPSVDPNVVCVVCVVQPCVQFLVAEEEEEDLDPLSVSVCVNPVPDNHHHAAYEYCPPVQAQPDRPNHGYHYPCVQQDDDPGRHAYEYRDPCVVVVVVVCVVSVADESNRYYYRVSNPSDDD

Secondary structure (DSSP, 8-state):
----GGG-TT--HHHHHTTEEEE--TTSSHHHHHHHTT-PPPP---HHHHHHH-HHHHHHSEEEEEE--HHHHHHHHHHHHHTTTTS-HHHHHHHHHHHT-SSHHHHHHHHHH-HHHHHHHTTSTTTS-SGGGSB-TTS-B--SEEEEGGGHHHHHHHHHHHTT-TT---------S---GGGG--HHHHHHHHHHTHHHHHHHT--SS--HHHHHHHHHHTTS----GGG--HHHHHIIIIIHHHHTTS-EEEE-SSHHHHHHHHHHTTSS--EEEEE-S-GGGTT-EETTEEEE-GGGGG--SS-PPEEEE-SS-HHHHHHHHHHTT--BTTTEEE-TTT-S---